Protein AF-G2E0S4-F1 (afdb_monomer)

Solvent-accessible surface area (backbone atoms only — not comparable to full-atom values): 10860 Å² total; per-residue (Å²): 135,89,83,83,87,83,81,81,78,78,79,77,77,54,76,66,62,57,52,53,56,53,51,56,53,25,55,64,47,33,55,63,50,52,52,50,50,51,53,49,52,52,17,60,76,49,75,35,51,50,50,64,78,40,28,42,60,49,24,29,40,40,53,65,38,59,64,25,81,82,48,52,85,49,50,60,56,46,40,57,49,49,52,53,50,51,52,44,39,77,73,31,72,69,53,39,68,66,63,65,69,66,69,51,57,76,66,24,86,48,40,54,68,92,56,35,42,74,32,69,68,39,45,72,76,61,48,88,66,86,70,80,79,52,58,63,44,60,77,67,67,43,85,51,58,36,85,89,73,69,38,58,61,30,69,86,11,58,49,22,25,70,42,67,64,12,38,45,58,80,50,51,69,44,31,62,76,49,66,46,73,51,59,40,56,85,107

Foldseek 3Di:
DDDDDDDPDPPPDDPVVVVVVLVVLLVVLLVVVVVVVVLVVVCVVVLNVSCVVCQLVVCCQQQVGSPSVVCVVLSNVCSVLVNVLVVCCVVPPLSVVLFDDDSRDFFALAADCVFKDFDPVCCVVPNPPPFQDCLQCVVSVNSQDDVVVNGGSRRPGNCCRSGANRRPPHDPSNCVVSVPNTMDGPD

Organism: NCBI:txid765913

Secondary structure (DSSP, 8-state):
--------------HHHHHHHHHHHHHHTHHHHHHHHHHHHHHHHTTTHHHHHTHHHHHHHHHS-S-GGGTHHHHHHHHHHHHHHHHHHHH-HHHHHHS---TTPPP-SS--TTTEEE-HHHHHHH-S-TT---HHHHHTT-TTEETTTTEETTTTSHHHHHSSSSS---SHHHHHHHT-SSEEE--

pLDDT: mean 77.41, std 15.78, range [33.31, 92.75]

Radius of gyration: 20.93 Å; Cα contacts (8 Å, |Δi|>4): 174; chains: 1; bounding box: 45×45×77 Å

Structure (mmCIF, N/CA/C/O backbone):
data_AF-G2E0S4-F1
#
_entry.id   AF-G2E0S4-F1
#
loop_
_atom_site.group_PDB
_atom_site.id
_atom_site.type_symbol
_atom_site.label_atom_id
_atom_site.label_alt_id
_atom_site.label_comp_id
_atom_site.label_asym_id
_atom_site.label_entity_id
_atom_site.label_seq_id
_atom_site.pdbx_PDB_ins_code
_atom_site.Cartn_x
_atom_site.Cartn_y
_atom_site.Cartn_z
_atom_site.occupancy
_atom_site.B_iso_or_equiv
_atom_site.auth_seq_id
_atom_site.auth_comp_id
_atom_site.auth_asym_id
_atom_site.auth_atom_id
_atom_site.pdbx_PDB_model_num
ATOM 1 N N . MET A 1 1 ? 26.868 17.680 58.686 1.00 37.44 1 MET A N 1
ATOM 2 C CA . MET A 1 1 ? 27.456 17.816 57.332 1.00 37.44 1 MET A CA 1
ATOM 3 C C . MET A 1 1 ? 26.389 17.321 56.358 1.00 37.44 1 MET A C 1
ATOM 5 O O . MET A 1 1 ? 26.024 16.166 56.465 1.00 37.44 1 MET A O 1
ATOM 9 N N . SER A 1 2 ? 25.586 18.222 55.775 1.00 35.12 2 SER A N 1
ATOM 10 C CA . SER A 1 2 ? 25.778 18.836 54.437 1.00 35.12 2 SER A CA 1
ATOM 11 C C . SER A 1 2 ? 25.666 17.813 53.293 1.00 35.12 2 SER A C 1
ATOM 13 O O . SER A 1 2 ? 26.354 16.809 53.377 1.00 35.12 2 SER A O 1
ATOM 15 N N . ASN A 1 3 ? 24.973 17.975 52.162 1.00 35.28 3 ASN A N 1
ATOM 16 C CA . ASN A 1 3 ? 23.924 18.842 51.596 1.00 35.28 3 ASN A CA 1
ATOM 17 C C . ASN A 1 3 ? 23.704 18.305 50.142 1.00 35.28 3 ASN A C 1
ATOM 19 O O . ASN A 1 3 ? 24.553 17.556 49.662 1.00 35.28 3 ASN A O 1
ATOM 23 N N . ARG A 1 4 ? 22.681 18.809 49.429 1.00 36.09 4 ARG A N 1
ATOM 24 C CA . ARG A 1 4 ? 22.338 18.684 47.980 1.00 36.09 4 ARG A CA 1
ATOM 25 C C . ARG A 1 4 ? 21.387 17.539 47.613 1.00 36.09 4 ARG A C 1
ATOM 27 O O . ARG A 1 4 ? 21.730 16.375 47.743 1.00 36.09 4 ARG A O 1
ATOM 34 N N . ASN A 1 5 ? 20.119 17.837 47.316 1.00 40.22 5 ASN A N 1
ATOM 35 C CA . ASN A 1 5 ? 19.593 18.469 46.089 1.00 40.22 5 ASN A CA 1
ATO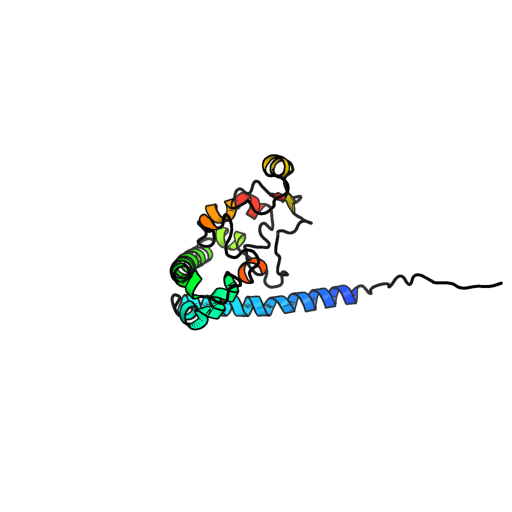M 36 C C . ASN A 1 5 ? 19.937 17.656 44.842 1.00 40.22 5 ASN A C 1
ATOM 38 O O . ASN A 1 5 ? 21.050 17.779 44.354 1.00 40.22 5 ASN A O 1
ATOM 42 N N . ASP A 1 6 ? 18.943 16.962 44.290 1.00 36.31 6 ASP A N 1
ATOM 43 C CA . ASP A 1 6 ? 18.691 17.049 42.856 1.00 36.31 6 ASP A CA 1
AT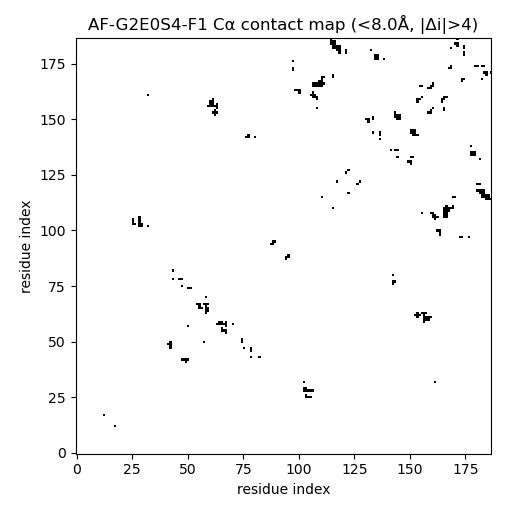OM 44 C C . ASP A 1 6 ? 17.184 17.057 42.598 1.00 36.31 6 ASP A C 1
ATOM 46 O O . ASP A 1 6 ? 16.445 16.088 42.772 1.00 36.31 6 ASP A O 1
ATOM 50 N N . VAL A 1 7 ? 16.747 18.260 42.246 1.00 37.78 7 VAL A N 1
ATOM 51 C CA . VAL A 1 7 ? 15.438 18.601 41.721 1.00 37.78 7 VAL A CA 1
ATOM 52 C C . VAL A 1 7 ? 15.293 17.865 40.395 1.00 37.78 7 VAL A C 1
ATOM 54 O O . VAL A 1 7 ? 15.987 18.171 39.430 1.00 37.78 7 VAL A O 1
ATOM 57 N N . SER A 1 8 ? 14.387 16.892 40.342 1.00 35.53 8 SER A N 1
ATOM 58 C CA . SER A 1 8 ? 13.933 16.325 39.076 1.00 35.53 8 SER A CA 1
ATOM 59 C C . SER A 1 8 ? 13.143 17.403 38.340 1.00 35.53 8 SER A C 1
ATOM 61 O O . SER A 1 8 ? 11.990 17.693 38.658 1.00 35.53 8 SER A O 1
ATOM 63 N N . SER A 1 9 ? 13.809 18.047 37.392 1.00 33.31 9 SER A N 1
ATOM 64 C CA . SER A 1 9 ? 13.256 19.004 36.449 1.00 33.31 9 SER A CA 1
ATOM 65 C C . SER A 1 9 ? 12.181 18.321 35.603 1.00 33.31 9 SER A C 1
ATOM 67 O O . SER A 1 9 ? 12.455 17.632 34.623 1.00 33.31 9 SER A O 1
ATOM 69 N N . PHE A 1 10 ? 10.926 18.527 35.996 1.00 36.94 10 PHE A N 1
ATOM 70 C CA . PHE A 1 10 ? 9.764 18.276 35.158 1.00 36.94 10 PHE A CA 1
ATOM 71 C C . PHE A 1 10 ? 9.830 19.278 33.997 1.00 36.94 10 PHE A C 1
ATOM 73 O O . PHE A 1 10 ? 9.501 20.453 34.152 1.00 36.94 10 PHE A O 1
ATOM 80 N N . SER A 1 11 ? 10.352 18.839 32.850 1.00 37.66 11 SER A N 1
ATOM 81 C CA . SER A 1 11 ? 10.313 19.623 31.618 1.00 37.66 11 SER A CA 1
ATOM 82 C C . SER A 1 11 ? 8.855 19.731 31.178 1.00 37.66 11 SER A C 1
ATOM 84 O O . SER A 1 11 ? 8.269 18.797 30.632 1.00 37.66 11 SER A O 1
ATOM 86 N N . SER A 1 12 ? 8.250 20.876 31.478 1.00 39.16 12 SER A N 1
ATOM 87 C CA . SER A 1 12 ? 6.991 21.333 30.912 1.00 39.16 12 SER A CA 1
ATOM 88 C C . SER A 1 12 ? 7.194 21.592 29.418 1.00 39.16 12 SER A C 1
ATOM 90 O O . SER A 1 12 ? 7.559 22.686 28.993 1.00 39.16 12 SER A O 1
ATOM 92 N N . GLY A 1 13 ? 6.984 20.553 28.607 1.00 40.41 13 GLY A N 1
ATOM 93 C CA . GLY A 1 13 ? 6.875 20.691 27.159 1.00 40.41 13 GLY A CA 1
ATOM 94 C C . GLY A 1 13 ? 5.740 21.658 26.827 1.00 40.41 13 GLY A C 1
ATOM 95 O O . GLY A 1 13 ? 4.581 21.403 27.151 1.00 40.41 13 GLY A O 1
ATOM 96 N N . SER A 1 14 ? 6.088 22.792 26.223 1.00 39.38 14 SER A N 1
ATOM 97 C CA . SER A 1 14 ? 5.132 23.826 25.840 1.00 39.38 14 SER A CA 1
ATOM 98 C C . SER A 1 14 ? 4.180 23.272 24.764 1.00 39.38 14 SER A C 1
ATOM 100 O O . SER A 1 14 ? 4.668 22.671 23.801 1.00 39.38 14 SER A O 1
ATOM 102 N N . PRO A 1 15 ? 2.848 23.452 24.868 1.00 49.50 15 PRO A N 1
ATOM 103 C CA . PRO A 1 15 ? 1.876 22.859 23.940 1.00 49.50 15 PRO A CA 1
ATOM 104 C C . PRO A 1 15 ? 2.110 23.216 22.458 1.00 49.50 15 PRO A C 1
ATOM 106 O O . PRO A 1 15 ? 1.731 22.443 21.581 1.00 49.50 15 PRO A O 1
ATOM 109 N N . GLY A 1 16 ? 2.813 24.319 22.165 1.00 40.19 16 GLY A N 1
ATOM 110 C CA . GLY A 1 16 ? 3.225 24.688 20.803 1.00 40.19 16 GLY A CA 1
ATOM 111 C C . GLY A 1 16 ? 4.272 23.756 20.171 1.00 40.19 16 GLY A C 1
ATOM 112 O O . GLY A 1 16 ? 4.185 23.459 18.984 1.00 40.19 16 GLY A O 1
ATOM 113 N N . GLN A 1 17 ? 5.198 23.191 20.957 1.00 42.03 17 GLN A N 1
ATOM 114 C CA . GLN A 1 17 ? 6.286 22.346 20.435 1.00 42.03 17 GLN A CA 1
ATOM 115 C C . GLN A 1 17 ? 5.842 20.931 20.040 1.00 42.03 17 GLN A C 1
ATOM 117 O O . GLN A 1 17 ? 6.534 20.257 19.276 1.00 42.03 17 GLN A O 1
ATOM 122 N N . LEU A 1 18 ? 4.716 20.451 20.575 1.00 49.53 18 LEU A N 1
ATOM 123 C CA . LEU A 1 18 ? 4.104 19.191 20.148 1.00 49.53 18 LEU A CA 1
ATOM 124 C C . LEU A 1 18 ? 3.363 19.367 18.819 1.00 49.53 18 LEU A C 1
ATOM 126 O O . LEU A 1 18 ? 3.457 18.489 17.966 1.00 49.53 18 LEU A O 1
ATOM 130 N N . SER A 1 19 ? 2.690 20.505 18.619 1.00 53.66 19 SER A N 1
ATOM 131 C CA . SER A 1 19 ? 1.984 20.801 17.369 1.00 53.66 19 SER A CA 1
ATOM 132 C C . SER A 1 19 ? 2.957 20.932 16.197 1.00 53.66 19 SER A C 1
ATOM 134 O O . SER A 1 19 ? 2.806 20.223 15.207 1.00 53.66 19 SER A O 1
ATOM 136 N N . GLU A 1 20 ? 4.016 21.736 16.342 1.00 50.75 20 GLU A N 1
ATOM 137 C CA . GLU A 1 20 ? 5.006 21.946 15.272 1.00 50.75 20 GLU A CA 1
ATOM 138 C C . GLU A 1 20 ? 5.743 20.651 14.902 1.00 50.75 20 GLU A C 1
ATOM 140 O O . GLU A 1 20 ? 5.907 20.337 13.726 1.00 50.75 20 GLU A O 1
ATOM 145 N N . ARG A 1 21 ? 6.103 19.822 15.891 1.00 53.88 21 ARG A N 1
ATOM 146 C CA . ARG A 1 21 ? 6.812 18.554 15.650 1.00 53.88 21 ARG A CA 1
ATOM 147 C C . ARG A 1 21 ? 5.920 17.489 14.998 1.00 53.88 21 ARG A C 1
ATOM 149 O O . ARG A 1 21 ? 6.409 16.668 14.221 1.00 53.88 21 ARG A O 1
ATOM 156 N N . HIS A 1 22 ? 4.619 17.487 15.295 1.00 54.94 22 HIS A N 1
ATOM 157 C CA . HIS A 1 22 ? 3.646 16.631 14.609 1.00 54.94 22 HIS A CA 1
ATOM 158 C C . HIS A 1 22 ? 3.371 17.101 13.173 1.00 54.94 22 HIS A C 1
ATOM 160 O O . HIS A 1 22 ? 3.177 16.264 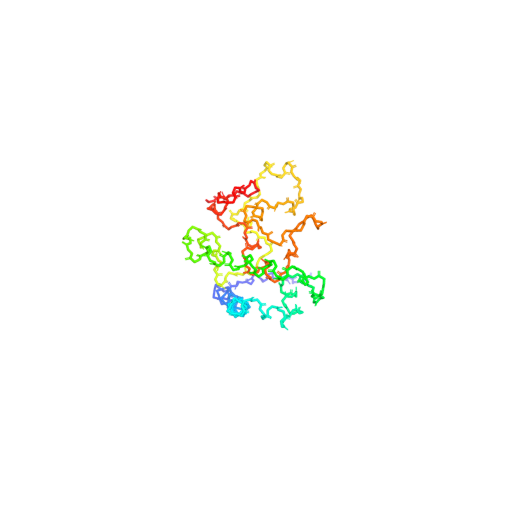12.288 1.00 54.94 22 HIS A O 1
ATOM 166 N N . GLU A 1 23 ? 3.376 18.410 12.931 1.00 55.41 23 GLU A N 1
ATOM 167 C CA . GLU A 1 23 ? 3.120 19.013 11.621 1.00 55.41 23 GLU A CA 1
ATOM 168 C C . GLU A 1 23 ? 4.317 18.843 10.670 1.00 55.41 23 GLU A C 1
ATOM 170 O O . GLU A 1 23 ? 4.157 18.360 9.548 1.00 55.41 23 GLU A O 1
ATOM 175 N N . GLU A 1 24 ? 5.535 19.090 11.156 1.00 56.75 24 GLU A N 1
ATOM 176 C CA . GLU A 1 24 ? 6.784 18.893 10.410 1.00 56.75 24 GLU A CA 1
ATOM 177 C C . GLU A 1 24 ? 7.018 17.405 10.077 1.00 56.75 24 GLU A C 1
ATOM 179 O O . GLU A 1 24 ? 7.369 17.043 8.949 1.00 56.75 24 GLU A O 1
ATOM 184 N N . SER A 1 25 ? 6.699 16.508 11.020 1.00 61.62 25 SER A N 1
ATOM 185 C CA . SER A 1 25 ? 6.696 15.057 10.792 1.00 61.62 25 SER A CA 1
ATOM 186 C C . SER A 1 25 ? 5.646 14.637 9.751 1.00 61.62 25 SER A C 1
ATOM 188 O O . SER A 1 25 ? 5.936 13.831 8.865 1.00 61.62 25 SER A O 1
ATOM 190 N N . SER A 1 26 ? 4.454 15.245 9.768 1.00 65.56 26 SER A N 1
ATOM 191 C CA . SER A 1 26 ? 3.381 14.946 8.807 1.00 65.56 26 SER A CA 1
ATOM 192 C C . SER A 1 26 ? 3.742 15.331 7.367 1.00 65.56 26 SER A C 1
ATOM 194 O O . SER A 1 26 ? 3.431 14.582 6.438 1.00 65.56 26 SER A O 1
ATOM 196 N N . ILE A 1 27 ? 4.444 16.453 7.166 1.00 76.12 27 ILE A N 1
ATOM 197 C CA . ILE A 1 27 ? 4.900 16.901 5.838 1.00 76.12 27 ILE A CA 1
ATOM 198 C C . ILE A 1 27 ? 6.000 15.979 5.290 1.00 76.12 27 ILE A C 1
ATOM 200 O O . ILE A 1 27 ? 6.018 15.682 4.094 1.00 76.12 27 ILE A O 1
ATOM 204 N N . SER A 1 28 ? 6.872 15.446 6.152 1.00 81.00 28 SER A N 1
ATOM 205 C CA . SER A 1 28 ? 7.959 14.550 5.727 1.00 81.00 28 SER A CA 1
ATOM 206 C C . SER A 1 28 ? 7.458 13.285 5.005 1.00 81.00 28 SER A C 1
ATOM 208 O O . SER A 1 28 ? 8.108 12.781 4.089 1.00 81.00 28 SER A O 1
ATOM 210 N N . HIS A 1 29 ? 6.264 12.798 5.358 1.00 83.38 29 HIS A N 1
ATOM 211 C CA . HIS A 1 29 ? 5.656 11.598 4.773 1.00 83.38 29 HIS A CA 1
ATOM 212 C C . HIS A 1 29 ? 4.893 11.859 3.469 1.00 83.38 29 HIS A C 1
ATOM 214 O O . HIS A 1 29 ? 4.537 10.910 2.762 1.00 83.38 29 HIS A O 1
ATOM 220 N N . LEU A 1 30 ? 4.662 13.129 3.129 1.00 86.44 30 LEU A N 1
ATOM 221 C CA . LEU A 1 30 ? 3.969 13.529 1.911 1.00 86.44 30 LEU A CA 1
ATOM 222 C C . LEU A 1 30 ? 4.831 13.272 0.670 1.00 86.44 30 LEU A C 1
ATOM 224 O O . LEU A 1 30 ? 4.351 12.690 -0.303 1.00 86.44 30 LEU A O 1
ATOM 228 N N . PHE A 1 31 ? 6.110 13.659 0.710 1.00 87.94 31 PHE A N 1
ATOM 229 C CA . PHE A 1 31 ? 7.009 13.540 -0.443 1.00 87.94 31 PHE A CA 1
ATOM 230 C C . PHE A 1 31 ? 7.185 12.097 -0.932 1.00 87.94 31 PHE A C 1
ATOM 232 O O . PHE A 1 31 ? 7.027 11.870 -2.134 1.00 87.94 31 PHE A O 1
ATOM 239 N N . PRO A 1 32 ? 7.427 11.095 -0.061 1.00 89.06 32 PRO A N 1
ATOM 240 C CA . PRO A 1 32 ? 7.537 9.713 -0.513 1.00 89.06 32 PRO A CA 1
ATOM 241 C C . PRO A 1 32 ? 6.240 9.191 -1.145 1.00 89.06 32 PRO A C 1
ATOM 243 O O . PRO A 1 32 ? 6.291 8.456 -2.132 1.00 89.06 32 PRO A O 1
ATOM 246 N N . ARG A 1 33 ? 5.068 9.601 -0.634 1.00 89.12 33 ARG A N 1
ATOM 247 C CA . ARG A 1 33 ? 3.773 9.238 -1.231 1.00 89.12 33 ARG A CA 1
ATOM 248 C C . ARG A 1 33 ? 3.559 9.881 -2.591 1.00 89.12 33 ARG A C 1
ATOM 250 O O . ARG A 1 33 ? 3.167 9.182 -3.520 1.00 89.12 33 ARG A O 1
ATOM 257 N N . LEU A 1 34 ? 3.823 11.182 -2.718 1.00 89.38 34 LEU A N 1
ATOM 258 C CA . LEU A 1 34 ? 3.709 11.900 -3.988 1.00 89.38 34 LEU A CA 1
ATOM 259 C C . LEU A 1 34 ? 4.658 11.325 -5.038 1.00 89.38 34 LEU A C 1
ATOM 261 O O . LEU A 1 34 ? 4.244 11.099 -6.175 1.00 89.38 34 LEU A O 1
ATOM 265 N N . GLY A 1 35 ? 5.901 11.032 -4.649 1.00 91.38 35 GLY A N 1
ATOM 266 C CA . GLY A 1 35 ? 6.884 10.399 -5.520 1.00 91.38 35 GLY A CA 1
ATOM 267 C C . GLY A 1 35 ? 6.404 9.037 -6.012 1.00 91.38 35 GLY A C 1
ATOM 268 O O . GLY A 1 35 ? 6.359 8.798 -7.217 1.00 91.38 35 GLY A O 1
ATOM 269 N N . PHE A 1 36 ? 5.956 8.173 -5.097 1.00 90.94 36 PHE A N 1
ATOM 270 C CA . PHE A 1 36 ? 5.430 6.858 -5.458 1.00 90.94 36 PHE A CA 1
ATOM 271 C C . PHE A 1 36 ? 4.183 6.944 -6.342 1.00 90.94 36 PHE A C 1
ATOM 273 O O . PHE A 1 36 ? 4.096 6.225 -7.331 1.00 90.94 36 PHE A O 1
ATOM 280 N N . ILE A 1 37 ? 3.224 7.818 -6.025 1.00 89.44 37 ILE A N 1
ATOM 281 C CA . ILE A 1 37 ? 1.994 7.961 -6.814 1.00 89.44 37 ILE A CA 1
ATOM 282 C C . ILE A 1 37 ? 2.301 8.513 -8.205 1.00 89.44 37 ILE A C 1
ATOM 284 O O . ILE A 1 37 ? 1.744 8.021 -9.182 1.00 89.44 37 ILE A O 1
ATOM 288 N N . SER A 1 38 ? 3.234 9.457 -8.324 1.00 91.31 38 SER A N 1
ATOM 289 C CA . SER A 1 38 ? 3.691 9.956 -9.626 1.00 91.31 38 SER A CA 1
ATOM 290 C C . SER A 1 38 ? 4.329 8.837 -10.453 1.00 91.31 38 SER A C 1
ATOM 292 O O . SER A 1 38 ? 3.949 8.630 -11.603 1.00 91.31 38 SER A O 1
ATOM 294 N N . LEU A 1 39 ? 5.232 8.053 -9.849 1.00 91.75 39 LEU A N 1
ATOM 295 C CA . LEU A 1 39 ? 5.815 6.852 -10.464 1.00 91.75 39 LEU A CA 1
ATOM 296 C C . LEU A 1 39 ? 4.739 5.847 -10.888 1.00 91.75 39 LEU A C 1
ATOM 298 O O . LEU A 1 39 ? 4.804 5.304 -11.986 1.00 91.75 39 LEU A O 1
ATOM 302 N N . TYR A 1 40 ? 3.746 5.608 -10.035 1.00 90.50 40 TYR A N 1
ATOM 303 C CA . TYR A 1 40 ? 2.657 4.679 -10.298 1.00 90.50 40 TYR A CA 1
ATOM 304 C C . TYR A 1 40 ? 1.782 5.139 -11.468 1.00 90.50 40 TYR A C 1
ATOM 306 O O . TYR A 1 40 ? 1.509 4.349 -12.369 1.00 90.50 40 TYR A O 1
ATOM 314 N N . VAL A 1 41 ? 1.401 6.418 -11.508 1.00 91.00 41 VAL A N 1
ATOM 315 C CA . VAL A 1 41 ? 0.628 7.003 -12.614 1.00 91.00 41 VAL A CA 1
ATOM 316 C C . VAL A 1 41 ? 1.415 6.924 -13.921 1.00 91.00 41 VAL A C 1
ATOM 318 O O . VAL A 1 41 ? 0.876 6.465 -14.924 1.00 91.00 41 VAL A O 1
ATOM 321 N N . LEU A 1 42 ? 2.703 7.282 -13.919 1.00 92.75 42 LEU A N 1
ATOM 322 C CA . LEU A 1 42 ? 3.561 7.135 -15.099 1.00 92.75 42 LEU A CA 1
ATOM 323 C C . LEU A 1 42 ? 3.691 5.666 -15.530 1.00 92.75 42 LEU A C 1
ATOM 325 O O . LEU A 1 42 ? 3.672 5.360 -16.723 1.00 92.75 42 LEU A O 1
ATOM 329 N N . ASN A 1 43 ? 3.772 4.737 -14.577 1.00 91.12 43 ASN A N 1
ATOM 330 C CA . ASN A 1 43 ? 3.792 3.309 -14.871 1.00 91.12 43 ASN A CA 1
ATOM 331 C C . ASN A 1 43 ? 2.480 2.838 -15.515 1.00 91.12 43 ASN A C 1
ATOM 333 O O . ASN A 1 43 ? 2.519 2.071 -16.470 1.00 91.12 43 ASN A O 1
ATOM 337 N N . LEU A 1 44 ? 1.324 3.329 -15.059 1.00 89.38 44 LEU A N 1
ATOM 338 C CA . LEU A 1 44 ? 0.034 3.039 -15.693 1.00 89.38 44 LEU A CA 1
ATOM 339 C C . LEU A 1 44 ? -0.045 3.611 -17.116 1.00 89.38 44 LEU A C 1
ATOM 341 O O . LEU A 1 44 ? -0.455 2.897 -18.029 1.00 89.38 44 LEU A O 1
ATOM 345 N N . LEU A 1 45 ? 0.391 4.860 -17.320 1.00 91.44 45 LEU A N 1
ATOM 346 C CA . LEU A 1 45 ? 0.398 5.521 -18.634 1.00 91.44 45 LEU A CA 1
ATOM 347 C C . LEU A 1 45 ? 1.313 4.817 -19.645 1.00 91.44 45 LEU A C 1
ATOM 349 O O . LEU A 1 45 ? 1.020 4.789 -20.835 1.00 91.44 45 LEU A O 1
ATOM 353 N N . THR A 1 46 ? 2.404 4.221 -19.168 1.00 92.19 46 THR A N 1
ATOM 354 C CA . THR A 1 46 ? 3.358 3.454 -19.986 1.00 92.19 46 THR A CA 1
ATOM 355 C C . THR A 1 46 ? 3.027 1.961 -20.062 1.00 92.19 46 THR A C 1
ATOM 357 O O . THR A 1 46 ? 3.843 1.163 -20.520 1.00 92.19 46 THR A O 1
ATOM 360 N N . LEU A 1 47 ? 1.842 1.566 -19.593 1.00 88.75 47 LEU A N 1
ATOM 361 C CA . LEU A 1 47 ? 1.374 0.183 -19.541 1.00 88.75 47 LEU A CA 1
ATOM 362 C C . 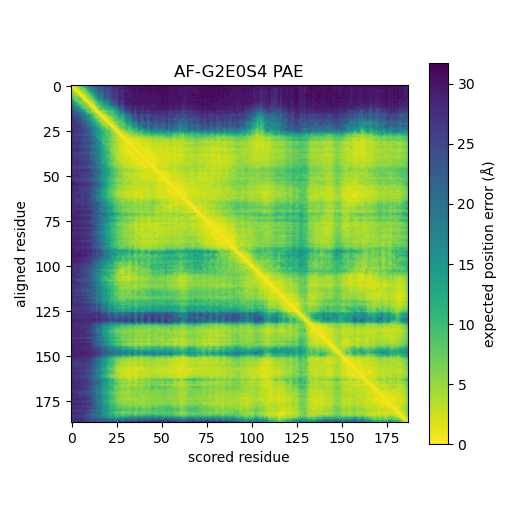LEU A 1 47 ? 2.334 -0.797 -18.838 1.00 88.75 47 LEU A C 1
ATOM 364 O O . LEU A 1 47 ? 2.444 -1.964 -19.209 1.00 88.75 47 LEU A O 1
ATOM 368 N N . GLY A 1 48 ? 3.036 -0.326 -17.810 1.00 88.06 48 GLY A N 1
ATOM 369 C CA . GLY A 1 48 ? 3.997 -1.107 -17.036 1.00 88.06 48 GLY A CA 1
ATOM 370 C C . GLY A 1 48 ? 5.441 -1.005 -17.509 1.00 88.06 48 GLY A C 1
ATOM 371 O O . GLY A 1 48 ? 6.323 -1.473 -16.792 1.00 88.06 48 GLY A O 1
ATOM 372 N N . LEU A 1 49 ? 5.723 -0.394 -18.665 1.00 89.62 49 LEU A N 1
ATOM 373 C CA . LEU A 1 49 ? 7.086 -0.316 -19.208 1.00 89.62 49 LEU A CA 1
ATOM 374 C C . LEU A 1 49 ? 8.059 0.358 -18.231 1.00 89.62 49 LEU A C 1
ATOM 376 O O . LEU A 1 49 ? 9.199 -0.087 -18.084 1.00 89.62 49 LEU A O 1
ATOM 380 N N . LEU A 1 50 ? 7.603 1.388 -17.513 1.00 91.00 50 LEU A N 1
ATOM 381 C CA . LEU A 1 50 ? 8.435 2.097 -16.544 1.00 91.00 50 LEU A CA 1
ATOM 382 C C . LEU A 1 50 ? 8.933 1.185 -15.411 1.00 91.00 50 LEU A C 1
ATOM 384 O O . LEU A 1 50 ? 10.087 1.305 -15.006 1.00 91.00 50 LEU A O 1
ATOM 388 N N . SER A 1 51 ? 8.112 0.245 -14.936 1.00 87.25 51 SER A N 1
ATOM 389 C CA . SER A 1 51 ? 8.516 -0.719 -13.904 1.00 87.25 51 SER A CA 1
ATOM 390 C C . SER A 1 51 ? 9.641 -1.650 -14.361 1.00 87.25 51 SER A C 1
ATOM 392 O O . SER A 1 51 ? 10.450 -2.070 -13.540 1.00 87.25 51 SER A O 1
ATOM 394 N N . TYR A 1 52 ? 9.746 -1.929 -15.664 1.00 88.62 52 TYR A N 1
ATOM 395 C CA . TYR A 1 52 ? 10.858 -2.695 -16.231 1.00 88.62 52 TYR A CA 1
ATOM 396 C C . TYR A 1 52 ? 12.119 -1.842 -16.394 1.00 88.62 52 TYR A C 1
ATOM 398 O O . TYR A 1 52 ? 13.214 -2.314 -16.098 1.00 88.62 52 TYR A O 1
ATOM 406 N N . LEU A 1 53 ? 11.977 -0.580 -16.811 1.00 90.81 53 LEU A N 1
ATOM 407 C CA . LEU A 1 53 ? 13.105 0.354 -16.922 1.00 90.81 53 LEU A CA 1
ATOM 408 C C . LEU A 1 53 ? 13.732 0.656 -15.556 1.00 90.81 53 LEU A C 1
ATOM 410 O O . LEU A 1 53 ? 14.950 0.724 -15.425 1.00 90.81 53 LEU A O 1
ATOM 414 N N . LEU A 1 54 ? 12.896 0.795 -14.528 1.00 91.69 54 LEU A N 1
ATOM 415 C CA . LEU A 1 54 ? 13.308 1.052 -13.151 1.00 91.69 54 LEU A CA 1
ATOM 416 C C . LEU A 1 54 ? 13.310 -0.224 -12.302 1.00 91.69 54 LEU A C 1
ATOM 418 O O . LEU A 1 54 ? 13.131 -0.150 -11.088 1.00 91.69 54 LEU A O 1
ATOM 422 N N . ALA A 1 55 ? 13.529 -1.396 -12.905 1.00 89.50 55 ALA A N 1
ATOM 423 C CA . ALA A 1 55 ? 13.301 -2.670 -12.229 1.00 89.50 55 ALA A CA 1
ATOM 424 C C . ALA A 1 55 ? 14.026 -2.858 -10.883 1.00 89.50 55 ALA A C 1
ATOM 426 O O . ALA A 1 55 ? 13.362 -3.281 -9.932 1.00 89.50 55 ALA A O 1
ATOM 427 N N . PRO A 1 56 ? 15.322 -2.510 -10.725 1.00 90.44 56 PRO A N 1
ATOM 428 C CA . PRO A 1 56 ? 15.990 -2.580 -9.421 1.00 90.44 56 PRO A CA 1
ATOM 429 C C . PRO A 1 56 ? 15.304 -1.709 -8.362 1.00 90.44 56 PRO A C 1
ATOM 431 O O . PRO A 1 56 ? 15.132 -2.123 -7.218 1.00 90.44 56 PRO A O 1
ATOM 434 N N . PHE A 1 57 ? 14.860 -0.516 -8.761 1.00 91.50 57 PHE A N 1
ATOM 435 C CA . PHE A 1 57 ? 14.201 0.440 -7.881 1.00 91.50 57 PHE A CA 1
ATOM 436 C C . PHE A 1 57 ? 12.771 0.007 -7.531 1.00 91.50 57 PHE A C 1
ATOM 438 O O . PHE A 1 57 ? 12.389 0.022 -6.364 1.00 91.50 57 PHE A O 1
ATOM 445 N N . THR A 1 58 ? 11.988 -0.454 -8.509 1.00 89.06 58 THR A N 1
ATOM 446 C CA . THR A 1 58 ? 10.652 -1.018 -8.264 1.00 89.06 58 THR A CA 1
ATOM 447 C C . THR A 1 58 ? 10.726 -2.243 -7.355 1.00 89.06 58 THR A C 1
ATOM 449 O O . THR A 1 58 ? 9.910 -2.377 -6.443 1.00 89.06 58 THR A O 1
ATOM 452 N N . SER A 1 59 ? 11.727 -3.104 -7.554 1.00 91.75 59 SER A N 1
ATOM 453 C CA . SER A 1 59 ? 11.956 -4.267 -6.697 1.00 91.75 59 SER A CA 1
ATOM 454 C C . SER A 1 59 ? 12.250 -3.855 -5.253 1.00 91.75 59 SER A C 1
ATOM 456 O O . SER A 1 59 ? 11.654 -4.408 -4.332 1.00 91.75 59 SER A O 1
ATOM 458 N N . LEU A 1 60 ? 13.070 -2.821 -5.048 1.00 92.00 60 LEU A N 1
ATOM 459 C CA . LEU A 1 60 ? 13.348 -2.273 -3.720 1.00 92.00 60 LEU A CA 1
ATOM 460 C C . LEU A 1 60 ? 12.084 -1.704 -3.050 1.00 92.00 60 LEU A C 1
ATOM 462 O O . LEU A 1 60 ? 11.826 -1.977 -1.882 1.00 92.00 60 LEU A O 1
ATOM 466 N N . LEU A 1 61 ? 11.252 -0.958 -3.784 1.00 90.62 61 LEU A N 1
ATOM 467 C CA . LEU A 1 61 ? 10.034 -0.354 -3.228 1.00 90.62 61 LEU A CA 1
ATOM 468 C C . LEU A 1 61 ? 9.001 -1.386 -2.754 1.00 90.62 61 LEU A C 1
ATOM 470 O O . LEU A 1 61 ? 8.332 -1.171 -1.739 1.00 90.62 61 LEU A O 1
ATOM 474 N N . PHE A 1 62 ? 8.840 -2.479 -3.501 1.00 89.31 62 PHE A N 1
ATOM 475 C CA . PHE A 1 62 ? 7.831 -3.494 -3.203 1.00 89.31 62 PHE A CA 1
ATOM 476 C C . PHE A 1 62 ? 8.360 -4.612 -2.310 1.00 89.31 62 PHE A C 1
ATOM 478 O O . PHE A 1 62 ? 7.659 -4.996 -1.380 1.00 89.31 62 PHE A O 1
ATOM 485 N N . PHE A 1 63 ? 9.567 -5.114 -2.561 1.00 89.88 63 PHE A N 1
ATOM 486 C CA . PHE A 1 63 ? 10.091 -6.335 -1.940 1.00 89.88 63 PHE A CA 1
ATOM 487 C C . PHE A 1 63 ? 11.272 -6.094 -0.996 1.00 89.88 63 PHE A C 1
ATOM 489 O O . PHE A 1 63 ? 11.756 -7.052 -0.406 1.00 89.88 63 PHE A O 1
ATOM 496 N N . ASP A 1 64 ? 11.754 -4.850 -0.868 1.00 89.06 64 ASP A N 1
ATOM 497 C CA . ASP A 1 64 ? 12.969 -4.518 -0.103 1.00 89.06 64 ASP A CA 1
ATOM 498 C C . ASP A 1 64 ? 14.216 -5.304 -0.579 1.00 89.06 64 ASP A C 1
ATOM 500 O O . ASP A 1 64 ? 15.200 -5.460 0.140 1.00 89.06 64 ASP A O 1
ATOM 504 N N . ASP A 1 65 ? 14.187 -5.802 -1.824 1.00 88.56 65 ASP A N 1
ATOM 505 C CA . ASP A 1 65 ? 15.281 -6.535 -2.467 1.00 88.56 65 ASP A CA 1
ATOM 506 C C . ASP A 1 65 ? 15.644 -5.845 -3.794 1.00 88.56 65 ASP A C 1
ATOM 508 O O . ASP A 1 65 ? 14.809 -5.797 -4.703 1.00 88.56 65 ASP A O 1
ATOM 512 N N . PRO A 1 66 ? 16.876 -5.328 -3.968 1.00 87.06 66 PRO A N 1
ATOM 513 C CA . PRO A 1 66 ? 17.305 -4.719 -5.229 1.00 87.06 66 PRO A CA 1
ATOM 514 C C . PRO A 1 66 ? 17.486 -5.740 -6.368 1.00 87.06 66 PRO A C 1
ATOM 516 O O . PRO A 1 66 ? 17.604 -5.357 -7.535 1.00 87.06 66 PRO A O 1
ATOM 519 N N . ARG A 1 67 ? 17.511 -7.046 -6.069 1.00 90.62 67 ARG A N 1
ATOM 520 C CA . ARG A 1 67 ? 17.725 -8.134 -7.039 1.00 90.62 67 ARG A CA 1
ATOM 521 C C . ARG A 1 67 ? 16.453 -8.436 -7.834 1.00 90.62 67 ARG A C 1
ATOM 523 O O . ARG A 1 67 ? 15.861 -9.511 -7.718 1.00 90.62 67 ARG A O 1
ATOM 530 N N . PHE A 1 68 ? 16.061 -7.497 -8.692 1.00 88.88 68 PHE A N 1
ATOM 531 C CA . PHE A 1 68 ? 14.813 -7.545 -9.465 1.00 88.88 68 PHE A CA 1
ATOM 532 C C . PHE A 1 68 ? 14.626 -8.824 -10.294 1.00 88.88 68 PHE A C 1
ATOM 534 O O . PHE A 1 68 ? 13.495 -9.256 -10.504 1.00 88.88 68 PHE A O 1
ATOM 541 N N . TRP A 1 69 ? 15.710 -9.472 -10.735 1.00 88.38 69 TRP A N 1
ATOM 542 C CA . TRP A 1 69 ? 15.647 -10.716 -11.510 1.00 88.38 69 TRP A CA 1
ATOM 543 C C . TRP A 1 69 ? 14.917 -11.849 -10.774 1.00 88.38 69 TRP A C 1
ATOM 545 O O . TRP A 1 69 ? 14.302 -12.695 -11.419 1.00 88.38 69 TRP A O 1
ATOM 555 N N . ARG A 1 70 ? 14.906 -11.847 -9.432 1.00 86.62 70 ARG A N 1
ATOM 556 C CA . ARG A 1 70 ? 14.133 -12.804 -8.618 1.00 86.62 70 ARG A CA 1
ATOM 557 C C . ARG A 1 70 ? 12.621 -12.588 -8.729 1.00 86.62 70 ARG A C 1
ATOM 559 O O . ARG A 1 70 ? 11.845 -13.533 -8.602 1.00 86.62 70 ARG A O 1
ATOM 566 N N . HIS A 1 71 ? 12.206 -11.354 -9.005 1.00 84.88 71 HIS A N 1
ATOM 567 C CA . HIS A 1 71 ? 10.810 -10.917 -9.020 1.00 84.88 71 HIS A CA 1
ATOM 568 C C . HIS A 1 71 ? 10.302 -10.548 -10.423 1.00 84.88 71 HIS A C 1
ATOM 570 O O . HIS A 1 71 ? 9.131 -10.211 -10.568 1.00 84.88 71 HIS A O 1
ATOM 576 N N . TRP A 1 72 ? 11.134 -10.662 -11.466 1.00 84.00 72 TRP A N 1
ATOM 577 C CA . TRP A 1 72 ? 10.816 -10.294 -12.856 1.00 84.00 72 TRP A CA 1
ATOM 578 C C . TRP A 1 72 ? 9.454 -10.834 -13.332 1.00 84.00 72 TRP A C 1
ATOM 580 O O . TRP A 1 72 ? 8.624 -10.089 -13.851 1.00 84.00 72 TRP A O 1
ATOM 590 N N . HIS A 1 73 ? 9.177 -12.117 -13.087 1.00 82.38 73 HIS A N 1
ATOM 591 C CA . HIS A 1 73 ? 7.934 -12.767 -13.517 1.00 82.38 73 HIS A CA 1
ATOM 592 C C . HIS A 1 73 ? 6.685 -12.221 -12.796 1.00 82.38 73 HIS A C 1
ATOM 594 O O . HIS A 1 73 ? 5.561 -12.386 -13.273 1.00 82.38 73 HIS A O 1
ATOM 600 N N . LYS A 1 74 ? 6.871 -11.553 -11.651 1.00 82.81 74 LYS A N 1
ATOM 601 C CA . LYS A 1 74 ? 5.805 -10.945 -10.845 1.00 82.81 74 LYS A CA 1
ATOM 602 C C . LYS A 1 74 ? 5.440 -9.549 -11.356 1.00 82.81 74 LYS A C 1
ATOM 604 O O . LYS A 1 74 ? 4.305 -9.131 -11.159 1.00 82.81 74 LYS A O 1
ATOM 609 N N . PHE A 1 75 ? 6.335 -8.856 -12.067 1.00 84.06 75 PHE A N 1
ATOM 610 C CA . PHE A 1 75 ? 6.105 -7.478 -12.527 1.00 84.06 75 PHE A CA 1
ATOM 611 C C . PHE A 1 75 ? 4.937 -7.379 -13.507 1.00 84.06 75 PHE A C 1
ATOM 613 O O . PHE A 1 75 ? 4.101 -6.483 -13.388 1.00 84.06 75 PHE A O 1
ATOM 620 N N . HIS A 1 76 ? 4.827 -8.341 -14.427 1.00 84.62 76 HIS A N 1
ATOM 621 C CA . HIS A 1 76 ? 3.719 -8.379 -15.377 1.00 84.62 76 HIS A CA 1
ATOM 622 C C . HIS A 1 76 ? 2.376 -8.597 -14.665 1.00 84.62 76 HIS A C 1
ATOM 624 O O . HIS A 1 76 ? 1.433 -7.830 -14.861 1.00 84.62 76 HIS A O 1
ATOM 630 N N . LYS A 1 77 ? 2.309 -9.600 -13.775 1.00 86.81 77 LYS A N 1
ATOM 631 C CA . LYS A 1 77 ? 1.105 -9.902 -12.982 1.00 86.81 77 LYS A CA 1
ATOM 632 C C . LYS A 1 77 ? 0.694 -8.711 -12.116 1.00 86.81 77 LYS A C 1
ATOM 634 O O . LYS A 1 77 ? -0.478 -8.341 -12.101 1.00 86.81 77 LYS A O 1
ATOM 639 N N . LEU A 1 78 ? 1.665 -8.088 -11.447 1.00 84.69 78 LEU A N 1
ATOM 640 C CA . LEU A 1 78 ? 1.451 -6.907 -10.617 1.00 84.69 78 LEU A CA 1
ATOM 641 C C . LEU A 1 78 ? 0.921 -5.736 -11.447 1.00 84.69 78 LEU A C 1
ATOM 643 O O . LEU A 1 78 ? -0.032 -5.088 -11.033 1.00 84.69 78 LEU A O 1
ATOM 647 N N . THR A 1 79 ? 1.482 -5.499 -12.635 1.00 86.19 79 THR A N 1
ATOM 648 C CA . THR A 1 79 ? 1.032 -4.431 -13.537 1.00 86.19 79 THR A CA 1
ATOM 649 C C . THR A 1 79 ? -0.420 -4.642 -13.956 1.00 86.19 79 THR A C 1
ATOM 651 O O . THR A 1 79 ? -1.249 -3.768 -13.704 1.00 86.19 79 THR A O 1
ATOM 654 N N . LEU A 1 80 ? -0.757 -5.807 -14.518 1.00 87.19 80 LEU A N 1
ATOM 655 C CA . LEU A 1 80 ? -2.121 -6.102 -14.972 1.00 87.19 80 LEU A CA 1
ATOM 656 C C . LEU A 1 80 ? -3.138 -5.993 -13.833 1.00 87.19 80 LEU A C 1
ATOM 658 O O . LEU A 1 80 ? -4.193 -5.372 -13.982 1.00 87.19 80 LEU A O 1
ATOM 662 N N . ARG A 1 81 ? -2.806 -6.554 -12.666 1.00 85.88 81 ARG A N 1
ATOM 663 C CA . ARG A 1 81 ? -3.688 -6.489 -11.503 1.00 85.88 81 ARG A CA 1
ATOM 664 C C . ARG A 1 81 ? -3.818 -5.071 -10.964 1.00 85.88 81 ARG A C 1
ATOM 666 O O . ARG A 1 81 ? -4.916 -4.660 -10.595 1.00 85.88 81 ARG A O 1
ATOM 673 N N . SER A 1 82 ? -2.728 -4.308 -10.952 1.00 84.25 82 SER A N 1
ATOM 674 C CA . SER A 1 82 ? -2.753 -2.914 -10.520 1.00 84.25 82 SER A CA 1
ATOM 675 C C . SER A 1 82 ? -3.675 -2.078 -11.403 1.00 84.25 82 SER A C 1
ATOM 677 O O . SER A 1 82 ? -4.477 -1.333 -10.857 1.00 84.25 82 SER A O 1
ATOM 679 N N . MET A 1 83 ? -3.659 -2.280 -12.725 1.00 86.19 83 MET A N 1
ATOM 680 C CA . MET A 1 83 ? -4.577 -1.616 -13.654 1.00 86.19 83 MET A CA 1
ATOM 681 C C . MET A 1 83 ? -6.032 -1.985 -13.385 1.00 86.19 83 MET A C 1
ATOM 683 O O . MET A 1 83 ? -6.889 -1.105 -13.332 1.00 86.19 83 MET A O 1
ATOM 687 N N . HIS A 1 84 ? -6.314 -3.275 -13.181 1.00 85.88 84 HIS A N 1
ATOM 688 C CA . HIS A 1 84 ? -7.653 -3.737 -12.823 1.00 85.88 84 HIS A CA 1
ATOM 689 C C . HIS A 1 84 ? -8.144 -3.072 -11.527 1.00 85.88 84 HIS A C 1
ATOM 691 O O . HIS A 1 84 ? -9.265 -2.567 -11.476 1.00 85.88 84 HIS A O 1
ATOM 697 N N . HIS A 1 85 ? -7.294 -3.000 -10.497 1.00 81.62 85 HIS A N 1
ATOM 698 C CA . HIS A 1 85 ? -7.635 -2.320 -9.249 1.00 81.62 85 HIS A CA 1
ATOM 699 C C . HIS A 1 85 ? -7.793 -0.806 -9.411 1.00 81.62 85 HIS A C 1
ATOM 701 O O . HIS A 1 85 ? -8.734 -0.259 -8.844 1.00 81.62 85 HIS A O 1
ATOM 707 N N . THR A 1 86 ? -6.955 -0.120 -10.198 1.00 84.19 86 THR A N 1
ATOM 708 C CA . THR A 1 86 ? -7.163 1.307 -10.504 1.00 84.19 86 THR A CA 1
ATOM 709 C C . THR A 1 86 ? -8.512 1.517 -11.171 1.00 84.19 86 THR A C 1
ATOM 711 O O . THR A 1 86 ? -9.263 2.412 -10.798 1.00 84.19 86 THR A O 1
ATOM 714 N N . LEU A 1 87 ? -8.849 0.668 -12.140 1.00 85.44 87 LEU A N 1
ATOM 715 C CA . LEU A 1 87 ? -10.105 0.763 -12.864 1.00 85.44 87 LEU A CA 1
ATOM 716 C C . LEU A 1 87 ? -11.307 0.520 -11.944 1.00 85.44 87 LEU A C 1
ATOM 718 O O . LEU A 1 87 ? -12.306 1.228 -12.051 1.00 85.44 87 LEU A O 1
ATOM 722 N N . ALA A 1 88 ? -11.199 -0.433 -11.014 1.00 82.12 88 ALA A N 1
ATOM 723 C CA . ALA A 1 88 ? -12.202 -0.662 -9.980 1.00 82.12 88 ALA A CA 1
ATOM 724 C C . ALA A 1 88 ? -12.339 0.550 -9.043 1.00 82.12 88 ALA A C 1
ATOM 726 O O . ALA A 1 88 ? -13.456 1.001 -8.809 1.00 82.12 88 ALA A O 1
ATOM 727 N N . LEU A 1 89 ? -11.226 1.137 -8.586 1.00 81.31 89 LEU A N 1
ATOM 728 C CA . LEU A 1 89 ? -11.218 2.338 -7.739 1.00 81.31 89 LEU A CA 1
ATOM 729 C C . LEU A 1 89 ? -11.878 3.546 -8.412 1.00 81.31 89 LEU A C 1
ATOM 731 O O . LEU A 1 89 ? -12.574 4.308 -7.747 1.00 81.31 89 LEU A O 1
ATOM 735 N N . LEU A 1 90 ? -11.671 3.720 -9.719 1.00 84.12 90 LEU A N 1
ATOM 736 C CA . LEU A 1 90 ? -12.267 4.816 -10.487 1.00 84.12 90 LEU A CA 1
ATOM 737 C C . LEU A 1 90 ? -13.762 4.605 -10.767 1.00 84.12 90 LEU A C 1
ATOM 739 O O . LEU A 1 90 ? -14.489 5.579 -10.940 1.00 84.12 90 LEU A O 1
ATOM 743 N N . ARG A 1 91 ? -14.225 3.351 -10.835 1.00 85.12 91 ARG A N 1
ATOM 744 C CA . ARG A 1 91 ? -15.615 3.010 -11.188 1.00 85.12 91 ARG A CA 1
ATOM 745 C C . ARG A 1 91 ? -16.520 2.765 -9.983 1.00 85.12 91 ARG A C 1
ATOM 747 O O . ARG A 1 91 ? -17.729 2.919 -10.110 1.00 85.12 91 ARG A O 1
ATOM 754 N N . GLN A 1 92 ? -15.966 2.352 -8.845 1.00 80.12 92 GLN A N 1
ATOM 755 C CA . GLN A 1 92 ? -16.728 1.893 -7.682 1.00 80.12 92 GLN A CA 1
ATOM 756 C C . GLN A 1 92 ? -16.446 2.785 -6.468 1.00 80.12 92 GLN A C 1
ATOM 758 O O . GLN A 1 92 ? -15.353 2.771 -5.897 1.00 80.12 92 GLN A O 1
ATOM 763 N N . SER A 1 93 ? -17.455 3.547 -6.043 1.00 72.69 93 SER A N 1
ATOM 764 C CA . SER A 1 93 ? -17.357 4.471 -4.904 1.00 72.69 93 SER A CA 1
ATOM 765 C C . SER A 1 93 ? -17.105 3.758 -3.569 1.00 72.69 93 SER A C 1
ATOM 767 O O . SER A 1 93 ? -16.435 4.299 -2.693 1.00 72.69 93 SER A O 1
ATOM 769 N N . GLU A 1 94 ? -17.595 2.529 -3.404 1.00 72.12 94 GLU A N 1
ATOM 770 C CA . GLU A 1 94 ? -17.330 1.722 -2.208 1.00 72.12 94 GLU A CA 1
ATOM 771 C C . GLU A 1 94 ? -15.860 1.301 -2.121 1.00 72.12 94 GLU A C 1
ATOM 773 O O . GLU A 1 94 ? -15.249 1.378 -1.055 1.00 72.12 94 GLU A O 1
ATOM 778 N N . TYR A 1 95 ? -15.266 0.938 -3.259 1.00 69.88 95 TYR A N 1
ATOM 779 C CA . TYR A 1 95 ? -13.860 0.555 -3.355 1.00 69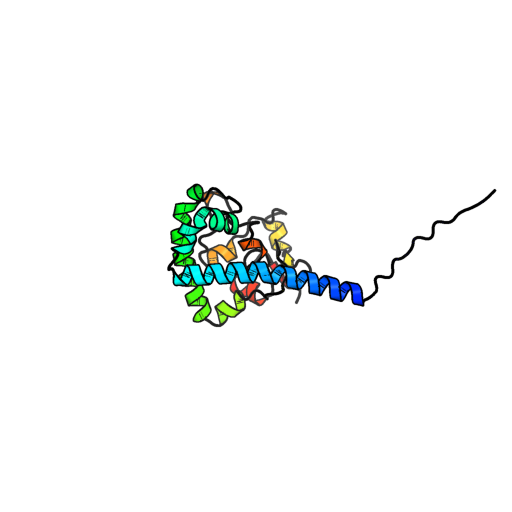.88 95 TYR A CA 1
ATOM 780 C C . TYR A 1 95 ? -12.952 1.753 -3.036 1.00 69.88 95 TYR A C 1
ATOM 782 O O . TYR A 1 95 ? -11.996 1.628 -2.275 1.00 69.88 95 TYR A O 1
ATOM 790 N N . SER A 1 96 ? -13.270 2.956 -3.524 1.00 72.12 96 SER A N 1
ATOM 791 C CA . SER A 1 96 ? -12.461 4.148 -3.221 1.00 72.12 96 SER A CA 1
ATOM 792 C C . SER A 1 96 ? -12.474 4.520 -1.733 1.00 72.12 96 SER A C 1
ATOM 794 O O . SER A 1 96 ? -11.447 4.931 -1.193 1.00 72.12 96 SER A O 1
ATOM 796 N N . GLN A 1 97 ? -13.593 4.304 -1.038 1.00 71.81 97 GLN A N 1
ATOM 797 C CA . GLN A 1 97 ? -13.732 4.604 0.391 1.00 71.81 97 GLN A CA 1
ATOM 798 C C . GLN A 1 97 ? -12.980 3.608 1.288 1.00 71.81 97 GLN A C 1
ATOM 800 O O . GLN A 1 97 ? -12.512 3.978 2.364 1.00 71.81 97 GLN A O 1
ATOM 805 N N . VAL A 1 98 ? -12.825 2.358 0.847 1.00 73.19 98 VAL A N 1
ATOM 806 C CA . VAL A 1 98 ? -12.106 1.311 1.591 1.00 73.19 98 VAL A CA 1
ATOM 807 C C . VAL A 1 98 ? -10.587 1.448 1.452 1.00 73.19 98 VAL A C 1
ATOM 809 O O . VAL A 1 98 ? -9.866 1.166 2.406 1.00 73.19 98 VAL A O 1
ATOM 812 N N . PHE A 1 99 ? -10.093 1.907 0.301 1.00 72.75 99 PHE A N 1
ATOM 813 C CA . PHE A 1 99 ? -8.658 2.002 -0.004 1.00 72.75 99 PHE A CA 1
ATOM 814 C C . PHE A 1 99 ? -8.077 3.418 0.141 1.00 72.75 99 PHE A C 1
ATOM 816 O O . PHE A 1 99 ? -6.915 3.650 -0.199 1.00 72.75 99 PHE A O 1
ATOM 823 N N . HIS A 1 100 ? -8.861 4.376 0.638 1.00 74.75 100 HIS A N 1
ATOM 824 C CA . HIS A 1 100 ? -8.380 5.732 0.865 1.00 74.75 100 HIS A CA 1
ATOM 825 C C . HIS A 1 100 ? -7.334 5.764 1.989 1.00 74.75 100 HIS A C 1
ATOM 827 O O . HIS A 1 100 ? -7.631 5.424 3.133 1.00 74.75 100 HIS A O 1
ATOM 833 N N . VAL A 1 101 ? -6.122 6.220 1.669 1.00 72.44 101 VAL A N 1
ATOM 834 C CA . VAL A 1 101 ? -5.063 6.492 2.650 1.00 72.44 101 VAL A CA 1
ATOM 835 C C . VAL A 1 101 ? -4.867 8.004 2.729 1.00 72.44 101 VAL A C 1
ATOM 837 O O . VAL A 1 101 ? -4.507 8.610 1.716 1.00 72.44 101 VAL A O 1
ATOM 840 N N . PRO A 1 102 ? -5.067 8.6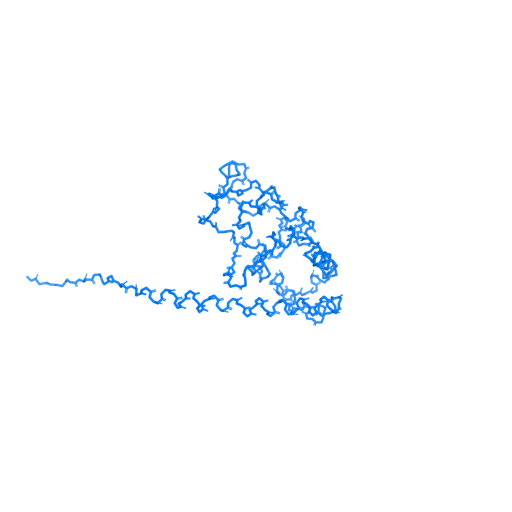37 3.901 1.00 79.25 102 PRO A N 1
ATOM 841 C CA . PRO A 1 102 ? -4.841 10.069 4.038 1.00 79.25 102 PRO A CA 1
ATOM 842 C C . PRO A 1 102 ? -3.377 10.430 3.766 1.00 79.25 102 PRO A C 1
ATOM 844 O O . PRO A 1 102 ? -2.465 9.824 4.328 1.00 79.25 102 PRO A O 1
ATOM 847 N N . TRP A 1 103 ? -3.153 11.463 2.953 1.00 75.75 103 TRP A N 1
ATOM 848 C CA . TRP A 1 103 ? -1.833 11.878 2.458 1.00 75.75 103 TRP A CA 1
ATOM 849 C C . TRP A 1 103 ? -0.791 12.175 3.537 1.00 75.75 103 TRP A C 1
ATOM 851 O O . TRP A 1 103 ? 0.390 11.904 3.331 1.00 75.75 103 TRP A O 1
ATOM 861 N N . LEU A 1 104 ? -1.224 12.681 4.690 1.00 80.62 104 LEU A N 1
ATOM 862 C CA . LEU A 1 104 ? -0.356 13.098 5.798 1.00 80.62 104 LEU A CA 1
ATOM 863 C C . LEU A 1 104 ? -0.208 12.031 6.888 1.00 80.62 104 LEU A C 1
ATOM 865 O O . LEU A 1 104 ? 0.506 12.220 7.868 1.00 80.62 104 LEU A O 1
ATOM 869 N N . LYS A 1 105 ? -0.887 10.886 6.752 1.00 80.56 105 LYS A N 1
ATOM 870 C CA . LYS A 1 105 ? -0.863 9.855 7.790 1.00 80.56 105 LYS A CA 1
ATOM 871 C C . LYS A 1 105 ? 0.524 9.220 7.891 1.00 80.56 105 LYS A C 1
ATOM 873 O O . LYS A 1 105 ? 1.036 8.754 6.880 1.00 80.56 105 LYS A O 1
ATOM 878 N N . ALA A 1 106 ? 1.108 9.125 9.080 1.00 84.50 106 ALA A N 1
ATOM 879 C CA . ALA A 1 106 ? 2.411 8.476 9.240 1.00 84.50 106 ALA A CA 1
ATOM 880 C C . ALA A 1 106 ? 2.417 7.029 8.688 1.00 84.50 106 ALA A C 1
ATOM 882 O O . ALA A 1 106 ? 1.397 6.335 8.808 1.00 84.50 106 ALA A O 1
ATOM 883 N N . PRO A 1 107 ? 3.531 6.565 8.090 1.00 88.12 107 PRO A N 1
ATOM 884 C CA . PRO A 1 107 ? 3.673 5.183 7.654 1.00 88.12 107 PRO A CA 1
ATOM 885 C C . PRO A 1 107 ? 3.591 4.235 8.854 1.00 88.12 107 PRO A C 1
ATOM 887 O O . PRO A 1 107 ? 4.096 4.542 9.935 1.00 88.12 107 PRO A O 1
ATOM 890 N N . ARG A 1 108 ? 2.950 3.074 8.690 1.00 86.69 108 ARG A N 1
ATOM 891 C CA . ARG A 1 108 ? 2.750 2.114 9.785 1.00 86.69 108 ARG A CA 1
ATOM 892 C C . ARG A 1 108 ? 2.959 0.684 9.331 1.00 86.69 108 ARG A C 1
ATOM 894 O O . ARG A 1 108 ? 2.611 0.309 8.222 1.00 86.69 108 ARG A O 1
ATOM 901 N N . MET A 1 109 ? 3.493 -0.119 10.244 1.00 85.62 109 MET A N 1
ATOM 902 C CA . MET A 1 109 ? 3.655 -1.561 10.060 1.00 85.62 109 MET A CA 1
ATOM 903 C C . MET A 1 109 ? 2.400 -2.358 10.415 1.00 85.62 109 MET A C 1
ATOM 905 O O . MET A 1 109 ? 2.276 -3.504 9.993 1.00 85.62 109 MET A O 1
ATOM 909 N N . SER A 1 110 ? 1.498 -1.761 11.193 1.00 83.88 110 SER A N 1
ATOM 910 C CA . SER A 1 110 ? 0.286 -2.401 11.688 1.00 83.88 110 SER A CA 1
ATOM 911 C C . SER A 1 110 ? -0.849 -1.387 11.874 1.00 83.88 110 SER A C 1
ATOM 913 O O . SER A 1 110 ? -0.581 -0.182 11.989 1.00 83.88 110 SER A O 1
ATOM 915 N N . PRO A 1 111 ? -2.094 -1.872 12.023 1.00 86.31 111 PRO A N 1
ATOM 916 C CA . PRO A 1 111 ? -3.234 -1.090 12.493 1.00 86.31 111 PRO A CA 1
ATOM 917 C C . PRO A 1 111 ? -2.966 -0.242 13.727 1.00 86.31 111 PRO A C 1
ATOM 919 O O . PRO A 1 111 ? -2.095 -0.549 14.549 1.00 86.31 111 PRO A O 1
ATOM 922 N N . ASP A 1 112 ? -3.781 0.801 13.886 1.00 87.25 112 ASP A N 1
ATOM 923 C CA . ASP A 1 112 ? -3.791 1.608 15.098 1.00 87.25 112 ASP A CA 1
ATOM 924 C C . ASP A 1 112 ? -4.324 0.814 16.292 1.00 87.25 112 ASP A C 1
ATOM 926 O O . ASP A 1 112 ? -5.533 0.676 16.479 1.00 87.25 112 ASP A O 1
ATOM 930 N N . ARG A 1 113 ? -3.412 0.336 17.138 1.00 84.69 113 ARG A N 1
ATOM 931 C CA . ARG A 1 113 ? -3.769 -0.424 18.339 1.00 84.69 113 ARG A CA 1
ATOM 932 C C . ARG A 1 113 ? -4.478 0.408 19.406 1.00 84.69 113 ARG A C 1
ATOM 934 O O . ARG A 1 113 ? -4.983 -0.172 20.358 1.00 84.69 113 ARG A O 1
ATOM 941 N N . THR A 1 114 ? -4.503 1.738 19.292 1.00 86.56 114 THR A N 1
ATOM 942 C CA . THR A 1 114 ? -5.276 2.592 20.211 1.00 86.56 114 THR A CA 1
ATOM 943 C C . THR A 1 114 ? -6.765 2.602 19.878 1.00 86.56 114 THR A C 1
ATOM 945 O O . THR A 1 114 ? -7.571 2.861 20.764 1.00 86.56 114 THR A O 1
ATOM 948 N N . ARG A 1 115 ? -7.124 2.296 18.623 1.00 85.31 115 ARG A N 1
ATOM 949 C CA . ARG A 1 115 ? -8.508 2.292 18.119 1.00 85.31 115 ARG A CA 1
ATOM 950 C C . ARG A 1 115 ? -9.046 0.891 17.869 1.00 85.31 115 ARG A C 1
ATOM 952 O O . ARG A 1 115 ? -10.246 0.661 17.974 1.00 85.31 115 ARG A O 1
ATOM 959 N N . LEU A 1 116 ? -8.157 -0.020 17.485 1.00 87.12 116 LEU A N 1
ATOM 960 C CA . LEU A 1 116 ? -8.489 -1.393 17.150 1.00 87.12 116 LEU A CA 1
ATOM 961 C C . LEU A 1 116 ? -7.773 -2.350 18.091 1.00 87.12 116 LEU A C 1
ATOM 963 O O . LEU A 1 116 ? -6.570 -2.236 18.340 1.00 87.12 116 LEU A O 1
ATOM 967 N N . ARG A 1 117 ? -8.510 -3.348 18.565 1.00 87.00 117 ARG A N 1
ATOM 968 C CA . ARG A 1 117 ? -7.979 -4.426 19.399 1.00 87.00 117 ARG A CA 1
ATOM 969 C C . ARG A 1 117 ? -8.057 -5.739 18.645 1.00 87.00 117 ARG A C 1
ATOM 971 O O . ARG A 1 117 ? -8.910 -5.927 17.778 1.00 87.00 117 ARG A O 1
ATOM 978 N N . VAL A 1 118 ? -7.140 -6.645 18.962 1.00 85.50 118 VAL A N 1
ATOM 979 C CA . VAL A 1 118 ? -7.263 -8.029 18.503 1.00 85.50 118 VAL A CA 1
ATOM 980 C C . VAL A 1 118 ? -8.387 -8.671 19.304 1.00 85.50 118 VAL A C 1
ATOM 982 O O . VAL A 1 118 ? -8.438 -8.534 20.526 1.00 85.50 118 VAL A O 1
ATOM 985 N N . ARG A 1 119 ? -9.287 -9.355 18.608 1.00 86.06 119 ARG A N 1
ATOM 986 C CA . ARG A 1 119 ? -10.384 -10.107 19.209 1.00 86.06 119 ARG A CA 1
ATOM 987 C C . ARG A 1 119 ? -9.852 -11.202 20.149 1.00 86.06 119 ARG A C 1
ATOM 989 O O . ARG A 1 119 ? -8.982 -11.974 19.731 1.00 86.06 119 ARG A O 1
ATOM 996 N N . PRO A 1 120 ? -10.349 -11.321 21.395 1.00 84.31 120 PRO A N 1
ATOM 997 C CA . PRO A 1 120 ? -9.889 -12.351 22.331 1.00 84.31 120 PRO A CA 1
ATOM 998 C C . PRO A 1 120 ? -10.097 -13.784 21.820 1.00 84.31 120 PRO A C 1
ATOM 1000 O O . PRO A 1 120 ? -9.314 -14.680 22.129 1.00 84.31 120 PRO A O 1
ATOM 1003 N N . GLU A 1 121 ? -11.155 -14.028 21.043 1.00 83.12 121 GLU A N 1
ATOM 1004 C CA . GLU A 1 121 ? -11.394 -15.293 20.342 1.00 83.12 121 GLU A CA 1
ATOM 1005 C C . GLU A 1 121 ? -10.295 -15.615 19.327 1.00 83.12 121 GLU A C 1
ATOM 1007 O O . GLU A 1 121 ? -9.817 -16.747 19.287 1.00 83.12 121 GLU A O 1
ATOM 1012 N N . TRP A 1 122 ? -9.827 -14.612 18.581 1.00 81.62 122 TRP A N 1
ATOM 1013 C CA . TRP A 1 122 ? -8.763 -14.788 17.601 1.00 81.62 122 TRP A CA 1
ATOM 1014 C C . TRP A 1 122 ? -7.450 -15.183 18.277 1.00 81.62 122 TRP A C 1
ATOM 1016 O O . TRP A 1 122 ? -6.802 -16.134 17.842 1.00 81.62 122 TRP A O 1
ATOM 1026 N N . LEU A 1 123 ? -7.090 -14.495 19.368 1.00 80.38 123 LEU A N 1
ATOM 1027 C CA . LEU A 1 123 ? -5.872 -14.774 20.138 1.00 80.38 123 LEU A CA 1
ATOM 1028 C C . LEU A 1 123 ? -5.884 -16.192 20.733 1.00 80.38 123 LEU A C 1
ATOM 1030 O O . LEU A 1 123 ? -4.861 -16.870 20.733 1.00 80.38 123 LEU A O 1
ATOM 1034 N N . ARG A 1 124 ? -7.050 -16.665 21.194 1.00 77.69 124 ARG A N 1
ATOM 1035 C CA . ARG A 1 124 ? -7.214 -18.036 21.706 1.00 77.69 124 ARG A CA 1
ATOM 1036 C C . ARG A 1 124 ? -7.040 -19.102 20.626 1.00 77.69 124 ARG A C 1
ATOM 1038 O O . ARG A 1 124 ? -6.490 -20.155 20.919 1.00 77.69 124 ARG A O 1
ATOM 1045 N N . LEU A 1 125 ? -7.526 -18.843 19.413 1.00 75.81 125 LEU A N 1
ATOM 1046 C CA . LEU A 1 125 ? -7.497 -19.807 18.309 1.00 75.81 125 LEU A CA 1
ATOM 1047 C C . LEU A 1 125 ? -6.145 -19.849 17.582 1.00 75.81 125 LEU A C 1
ATOM 1049 O O . LEU A 1 125 ? -5.732 -20.918 17.144 1.00 75.81 125 LEU A O 1
ATOM 1053 N N . HIS A 1 126 ? -5.457 -18.709 17.463 1.00 72.88 126 HIS A N 1
ATOM 1054 C CA . HIS A 1 126 ? -4.267 -18.567 16.610 1.00 72.88 126 HIS A CA 1
ATOM 1055 C C . HIS A 1 126 ? -2.970 -18.241 17.377 1.00 72.88 126 HIS A C 1
ATOM 1057 O O . HIS A 1 126 ? -1.899 -18.199 16.774 1.00 72.88 126 HIS A O 1
ATOM 1063 N N . GLY A 1 127 ? -3.028 -18.033 18.699 1.00 63.72 127 GLY A N 1
ATOM 1064 C CA . GLY A 1 127 ? -1.869 -17.664 19.519 1.00 63.72 127 GLY A CA 1
ATOM 1065 C C . GLY A 1 127 ? -1.373 -16.227 19.286 1.00 63.72 127 GLY A C 1
ATOM 1066 O O . GLY A 1 127 ? -2.050 -15.407 18.667 1.00 63.72 127 GLY A O 1
ATOM 1067 N N . GLU A 1 128 ? -0.182 -15.896 19.801 1.00 57.12 128 GLU A N 1
ATOM 1068 C CA . GLU A 1 128 ? 0.399 -14.536 19.740 1.00 57.12 128 GLU A CA 1
ATOM 1069 C C . GLU A 1 128 ? 1.028 -14.169 18.381 1.00 57.12 128 GLU A C 1
ATOM 1071 O O . GLU A 1 128 ? 1.314 -12.995 18.118 1.00 57.12 128 GLU A O 1
ATOM 1076 N N . HIS A 1 129 ? 1.234 -15.155 17.502 1.00 51.91 129 HIS A N 1
ATOM 1077 C CA . HIS A 1 129 ? 1.845 -14.951 16.191 1.00 51.91 129 HIS A CA 1
ATOM 1078 C C . HIS A 1 129 ? 0.895 -14.145 15.291 1.00 51.91 129 HIS A C 1
ATOM 1080 O O . HIS A 1 129 ? -0.172 -14.585 14.862 1.00 51.91 129 HIS A O 1
ATOM 1086 N N . CYS A 1 130 ? 1.259 -12.880 15.076 1.00 51.00 130 CYS A N 1
ATOM 1087 C CA . CYS A 1 130 ? 0.427 -11.877 14.415 1.00 51.00 130 CYS A CA 1
ATOM 1088 C C . CYS A 1 130 ? 0.432 -11.961 12.877 1.00 51.00 130 CYS A C 1
ATOM 1090 O O . CYS A 1 130 ? -0.261 -11.158 12.245 1.00 51.00 130 CYS A O 1
ATOM 1092 N N . ASP A 1 131 ? 1.198 -12.870 12.284 1.00 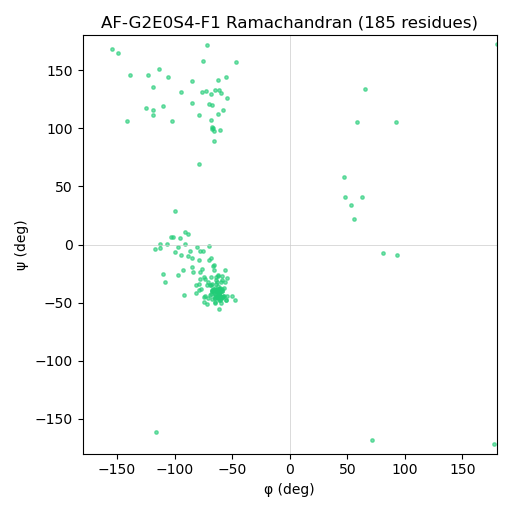52.72 131 ASP A N 1
ATOM 1093 C CA . ASP A 1 131 ? 1.571 -12.927 10.865 1.00 52.72 131 ASP A CA 1
ATOM 1094 C C . ASP A 1 131 ? 0.666 -13.813 9.987 1.00 52.72 131 ASP A C 1
ATOM 1096 O O . ASP A 1 131 ? 0.732 -13.722 8.766 1.00 52.72 131 ASP A O 1
ATOM 1100 N N . GLY A 1 132 ? -0.250 -14.592 10.570 1.00 57.81 132 GLY A N 1
ATOM 1101 C CA . GLY A 1 132 ? -1.035 -15.597 9.832 1.00 57.81 132 GLY A CA 1
ATOM 1102 C C . GLY A 1 132 ? -2.362 -15.165 9.182 1.00 57.81 132 GLY A C 1
ATOM 1103 O O . GLY A 1 132 ? -3.112 -16.035 8.757 1.00 57.81 132 GLY A O 1
ATOM 1104 N N . CYS A 1 133 ? -2.723 -13.874 9.129 1.00 72.62 133 CYS A N 1
ATOM 1105 C CA . CYS A 1 133 ? -4.032 -13.456 8.587 1.00 72.62 133 CYS A CA 1
ATOM 1106 C C . CYS A 1 133 ? -3.916 -12.890 7.163 1.00 72.62 133 CYS A C 1
ATOM 1108 O O . CYS A 1 133 ? -3.484 -11.752 6.978 1.00 72.62 133 CYS A O 1
ATOM 1110 N N . THR A 1 134 ? -4.353 -13.674 6.174 1.00 78.06 134 THR A N 1
ATOM 1111 C CA . THR A 1 134 ? -4.345 -13.342 4.736 1.00 78.06 134 THR A CA 1
ATOM 1112 C C . THR A 1 134 ? -5.728 -13.022 4.167 1.00 78.06 134 THR A C 1
ATOM 1114 O O . THR A 1 134 ? -5.835 -12.676 2.993 1.00 78.06 134 THR A O 1
ATOM 1117 N N . THR A 1 135 ? -6.782 -13.055 4.989 1.00 78.75 135 THR A N 1
ATOM 1118 C CA . THR A 1 135 ? -8.188 -12.884 4.578 1.00 78.75 135 THR A CA 1
ATOM 1119 C C . THR A 1 135 ? -8.415 -11.650 3.708 1.00 78.75 135 THR A C 1
ATOM 1121 O O . THR A 1 135 ? -9.094 -11.717 2.684 1.00 78.75 135 THR A O 1
ATOM 1124 N N . CYS A 1 136 ? -7.826 -10.507 4.076 1.00 79.38 136 CYS A N 1
ATOM 1125 C CA . CYS A 1 136 ? -7.980 -9.290 3.282 1.00 79.38 136 CYS A CA 1
ATOM 1126 C C . CYS A 1 136 ? -7.278 -9.384 1.922 1.00 79.38 136 CYS A C 1
ATOM 1128 O O . CYS A 1 136 ? -7.806 -8.866 0.941 1.00 79.38 136 CYS A O 1
ATOM 1130 N N . CYS A 1 137 ? -6.131 -10.067 1.851 1.00 82.12 137 CYS A N 1
ATOM 1131 C CA . CYS A 1 137 ? -5.393 -10.316 0.617 1.00 82.12 137 CYS A CA 1
ATOM 1132 C C . CYS A 1 137 ? -6.147 -11.280 -0.305 1.00 82.12 137 CYS A C 1
ATOM 1134 O O . CYS A 1 137 ? -6.235 -11.021 -1.501 1.00 82.12 137 CYS A O 1
ATOM 1136 N N . GLU A 1 138 ? -6.720 -12.351 0.241 1.00 82.12 138 GLU A N 1
ATOM 1137 C CA . GLU A 1 138 ? -7.515 -13.333 -0.507 1.00 82.12 138 GLU A CA 1
ATOM 1138 C C . GLU A 1 138 ? -8.791 -12.709 -1.070 1.00 82.12 138 GLU A C 1
ATOM 1140 O O . GLU A 1 138 ? -9.111 -12.893 -2.243 1.00 82.12 138 GLU A O 1
ATOM 1145 N N . ARG A 1 139 ? -9.482 -11.884 -0.276 1.00 81.94 139 ARG A N 1
ATOM 1146 C CA . ARG A 1 139 ? -10.733 -11.239 -0.693 1.00 81.94 139 ARG A CA 1
ATOM 1147 C C . ARG A 1 139 ? -10.579 -10.292 -1.880 1.00 81.94 139 ARG A C 1
ATOM 1149 O O . ARG A 1 139 ? -11.535 -10.082 -2.621 1.00 81.94 139 ARG A O 1
ATOM 1156 N N . ILE A 1 140 ? -9.394 -9.715 -2.062 1.00 78.62 140 ILE A N 1
ATOM 1157 C CA . ILE A 1 140 ? -9.093 -8.843 -3.207 1.00 78.62 140 ILE A CA 1
ATOM 1158 C C . ILE A 1 140 ? -8.250 -9.546 -4.265 1.00 78.62 140 ILE A C 1
ATOM 1160 O O . ILE A 1 140 ? -7.836 -8.887 -5.220 1.00 78.62 140 ILE A O 1
ATOM 1164 N N . ASP A 1 141 ? -8.004 -10.851 -4.102 1.00 80.25 141 ASP A N 1
ATOM 1165 C CA . ASP A 1 141 ? -7.166 -11.674 -4.975 1.00 80.25 141 ASP A CA 1
ATOM 1166 C C . ASP A 1 141 ? -5.826 -10.960 -5.262 1.00 80.25 141 ASP A C 1
ATOM 1168 O O . ASP A 1 141 ? -5.477 -10.544 -6.370 1.00 80.25 141 ASP A O 1
ATOM 1172 N N . CYS A 1 142 ? -5.131 -10.678 -4.155 1.00 82.00 142 CYS A N 1
ATOM 1173 C CA . CYS A 1 142 ? -3.896 -9.911 -4.105 1.00 82.00 142 CYS A CA 1
ATOM 1174 C C . CYS A 1 142 ? -2.740 -10.704 -4.721 1.00 82.00 142 CYS A C 1
ATOM 1176 O O . CYS A 1 142 ? -2.328 -11.727 -4.187 1.00 82.00 142 CYS A O 1
ATOM 1178 N N . THR A 1 143 ? -2.104 -10.173 -5.764 1.00 82.62 143 THR A N 1
ATOM 1179 C CA . THR A 1 143 ? -0.940 -10.809 -6.416 1.00 82.62 143 THR A CA 1
ATOM 1180 C C . THR A 1 143 ? 0.340 -10.802 -5.575 1.00 82.62 143 THR A C 1
ATOM 1182 O O . THR A 1 143 ? 1.383 -11.257 -6.041 1.00 82.62 143 THR A O 1
ATOM 1185 N N . LEU A 1 144 ? 0.296 -10.210 -4.379 1.00 83.94 144 LEU A N 1
ATOM 1186 C CA . LEU A 1 144 ? 1.442 -10.068 -3.481 1.00 83.94 144 LEU A CA 1
ATOM 1187 C C . LEU A 1 144 ? 1.465 -11.124 -2.366 1.00 83.94 144 LEU A C 1
ATOM 1189 O O . LEU A 1 144 ? 2.444 -11.184 -1.620 1.00 83.94 144 LEU A O 1
ATOM 1193 N N . ILE A 1 145 ? 0.417 -11.945 -2.258 1.00 82.56 145 ILE A N 1
ATOM 1194 C CA . ILE A 1 145 ? 0.444 -13.146 -1.425 1.00 82.56 145 ILE A CA 1
ATOM 1195 C C . ILE A 1 145 ? 1.252 -14.222 -2.152 1.00 82.56 145 ILE A C 1
ATOM 1197 O O . ILE A 1 145 ? 1.063 -14.443 -3.349 1.00 82.56 145 ILE A O 1
ATOM 1201 N N . ASP A 1 146 ? 2.186 -14.851 -1.448 1.00 72.56 146 ASP A N 1
ATOM 1202 C CA . ASP A 1 146 ? 2.952 -15.969 -1.989 1.00 72.56 146 ASP A CA 1
ATOM 1203 C C . ASP A 1 146 ? 2.669 -17.208 -1.131 1.00 72.56 146 ASP A C 1
ATOM 1205 O O . ASP A 1 146 ? 2.978 -17.195 0.069 1.00 72.56 146 ASP A O 1
ATOM 1209 N N . PRO A 1 147 ? 2.045 -18.254 -1.706 1.00 65.50 147 PRO A N 1
ATOM 1210 C CA . PRO A 1 147 ? 1.732 -19.470 -0.966 1.00 65.50 147 PRO A CA 1
ATOM 1211 C C . PRO A 1 147 ? 3.001 -20.176 -0.470 1.00 65.50 147 PRO A C 1
ATOM 1213 O O . PRO A 1 147 ? 2.960 -20.822 0.578 1.00 65.50 147 PRO A O 1
ATOM 1216 N N . ASP A 1 148 ? 4.135 -19.993 -1.153 1.00 67.19 148 ASP A N 1
ATOM 1217 C CA . ASP A 1 148 ? 5.401 -20.641 -0.808 1.00 67.19 148 ASP A CA 1
ATOM 1218 C C . ASP A 1 148 ? 6.090 -19.948 0.379 1.00 67.19 148 ASP A C 1
ATOM 1220 O O . ASP A 1 148 ? 6.776 -20.587 1.176 1.00 67.19 148 ASP A O 1
ATOM 1224 N N . VAL A 1 149 ? 5.873 -18.638 0.539 1.00 63.44 149 VAL A N 1
ATOM 1225 C CA . VAL A 1 149 ? 6.476 -17.814 1.606 1.00 63.44 149 VAL A CA 1
ATOM 1226 C C . VAL A 1 149 ? 5.582 -17.757 2.858 1.00 63.44 149 VAL A C 1
ATOM 1228 O O . VAL A 1 149 ? 5.954 -17.140 3.853 1.00 63.44 149 VAL A O 1
ATOM 1231 N N . LYS A 1 150 ? 4.416 -18.429 2.849 1.00 65.19 150 LYS A N 1
ATOM 1232 C CA . LYS A 1 150 ? 3.407 -18.409 3.931 1.00 65.19 150 LYS A CA 1
ATOM 1233 C C . LYS A 1 150 ? 3.078 -16.985 4.410 1.00 65.19 150 LYS A C 1
ATOM 1235 O O . LYS A 1 150 ? 2.946 -16.743 5.607 1.00 65.19 150 LYS A O 1
ATOM 1240 N N . GLY A 1 151 ? 2.967 -16.024 3.490 1.00 75.44 151 GLY A N 1
ATOM 1241 C CA . GLY A 1 151 ? 2.730 -14.633 3.871 1.00 75.44 151 GLY A CA 1
ATOM 1242 C C . GLY A 1 151 ? 2.697 -13.632 2.719 1.00 75.44 151 GLY A C 1
ATOM 1243 O O . GLY A 1 151 ? 2.688 -13.979 1.536 1.00 75.44 151 GLY A O 1
ATOM 1244 N N . CYS A 1 152 ? 2.658 -12.350 3.087 1.00 83.50 152 CYS A N 1
ATOM 1245 C CA . CYS A 1 152 ? 2.697 -11.239 2.143 1.00 83.50 152 CYS A CA 1
ATOM 1246 C C . CYS A 1 152 ? 4.147 -10.897 1.777 1.00 83.50 152 CYS A C 1
ATOM 1248 O O . CYS A 1 152 ? 4.932 -10.512 2.641 1.00 83.50 152 CYS A O 1
ATOM 1250 N N . MET A 1 153 ? 4.496 -10.956 0.491 1.00 84.69 153 MET A N 1
ATOM 1251 C CA . MET A 1 153 ? 5.867 -10.703 0.021 1.00 84.69 153 MET A CA 1
ATOM 1252 C C . MET A 1 153 ? 6.348 -9.271 0.216 1.00 84.69 153 MET A C 1
ATOM 1254 O O . MET A 1 153 ? 7.544 -9.009 0.184 1.00 84.69 153 MET A O 1
ATOM 1258 N N . VAL A 1 154 ? 5.411 -8.336 0.336 1.00 87.19 154 VAL A N 1
ATOM 1259 C CA . VAL A 1 154 ? 5.730 -6.920 0.511 1.00 87.19 154 VAL A CA 1
ATOM 1260 C C . VAL A 1 154 ? 5.728 -6.528 1.984 1.00 87.19 154 VAL A C 1
ATOM 1262 O O . VAL A 1 154 ? 5.857 -5.351 2.298 1.00 87.19 154 VAL A O 1
ATOM 1265 N N . TYR A 1 155 ? 5.562 -7.483 2.904 1.00 86.50 155 TYR A N 1
ATOM 1266 C CA . TYR A 1 155 ? 5.559 -7.200 4.333 1.00 86.50 155 TYR A CA 1
ATOM 1267 C C . TYR A 1 155 ? 6.831 -6.450 4.746 1.00 86.50 155 TYR A C 1
ATOM 1269 O O . TYR A 1 155 ? 7.946 -6.882 4.472 1.00 86.50 155 TYR A O 1
ATOM 1277 N N . GLY A 1 156 ? 6.663 -5.298 5.398 1.00 86.81 156 GLY A N 1
ATOM 1278 C CA . GLY A 1 156 ? 7.789 -4.471 5.839 1.00 86.81 156 GLY A CA 1
ATOM 1279 C C . GLY A 1 156 ? 8.421 -3.575 4.778 1.00 86.81 156 GLY A C 1
ATOM 1280 O O . GLY A 1 156 ? 9.219 -2.706 5.145 1.00 86.81 156 GLY A O 1
ATOM 1281 N N . SER A 1 157 ? 8.026 -3.694 3.512 1.00 90.38 157 SER A N 1
ATOM 1282 C CA . SER A 1 157 ? 8.546 -2.842 2.447 1.00 90.38 157 SER A CA 1
ATOM 1283 C C . SER A 1 157 ? 8.026 -1.407 2.530 1.00 90.38 157 SER A C 1
ATOM 1285 O O . SER A 1 157 ? 7.128 -1.069 3.315 1.00 90.38 157 SER A O 1
ATOM 1287 N N . PHE A 1 158 ? 8.589 -0.539 1.688 1.00 91.69 158 PHE A N 1
ATOM 1288 C CA . PHE A 1 158 ? 8.096 0.823 1.517 1.00 91.69 158 PHE A CA 1
ATOM 1289 C C . PHE A 1 158 ? 6.607 0.833 1.146 1.00 91.69 158 PHE A C 1
ATOM 1291 O O . PHE A 1 158 ? 5.821 1.536 1.786 1.00 91.69 158 PHE A O 1
ATOM 1298 N N . PHE A 1 159 ? 6.206 0.013 0.166 1.00 89.19 159 PHE A N 1
ATOM 1299 C CA . PHE A 1 159 ? 4.812 -0.080 -0.263 1.00 89.19 159 PHE A CA 1
ATOM 1300 C C . PHE A 1 159 ? 3.883 -0.466 0.897 1.00 89.19 159 PHE A C 1
ATOM 1302 O O . PHE A 1 159 ? 2.851 0.172 1.105 1.00 89.19 159 PHE A O 1
ATOM 1309 N N . TRP A 1 160 ? 4.276 -1.450 1.710 1.00 89.38 160 TRP A N 1
ATOM 1310 C CA . TRP A 1 160 ? 3.483 -1.869 2.865 1.00 89.38 160 TRP A CA 1
ATOM 1311 C C . TRP A 1 160 ? 3.280 -0.747 3.880 1.00 89.38 160 TRP A C 1
ATOM 1313 O O . TRP A 1 160 ? 2.156 -0.498 4.311 1.00 89.38 160 TRP A O 1
ATOM 1323 N N . LYS A 1 161 ? 4.364 -0.056 4.241 1.00 89.81 161 LYS A N 1
ATOM 1324 C CA . LYS A 1 161 ? 4.364 0.972 5.288 1.00 89.81 161 LYS A CA 1
ATOM 1325 C C . LYS A 1 161 ? 3.551 2.211 4.911 1.00 89.81 161 LYS A C 1
ATOM 1327 O O . LYS A 1 161 ? 2.898 2.794 5.775 1.00 89.81 161 LYS A O 1
ATOM 1332 N N . TYR A 1 162 ? 3.631 2.644 3.654 1.00 87.56 162 TYR A N 1
ATOM 1333 C CA . TYR A 1 162 ? 3.082 3.932 3.217 1.00 87.56 162 TYR A CA 1
ATOM 1334 C C . TYR A 1 162 ? 1.651 3.864 2.67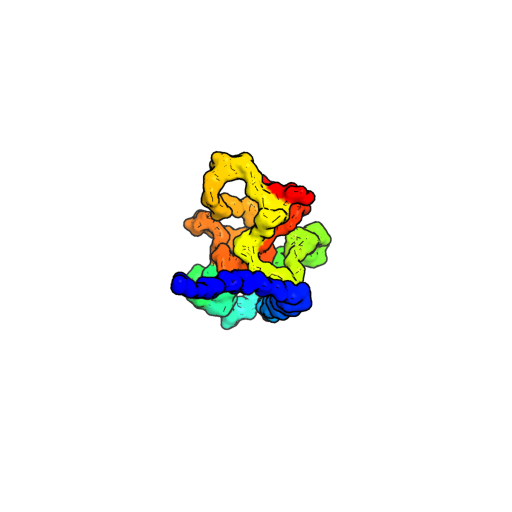9 1.00 87.56 162 TYR A C 1
ATOM 1336 O O . TYR A 1 162 ? 0.965 4.895 2.692 1.00 87.56 162 TYR A O 1
ATOM 1344 N N . PHE A 1 163 ? 1.206 2.689 2.228 1.00 85.81 163 PHE A N 1
ATOM 1345 C CA . PHE A 1 163 ? -0.083 2.490 1.561 1.00 85.81 163 PHE A CA 1
ATOM 1346 C C . PHE A 1 163 ? -1.006 1.580 2.362 1.00 85.81 163 PHE A C 1
ATOM 1348 O O . PHE A 1 163 ? -0.842 1.429 3.564 1.00 85.81 163 PHE A O 1
ATOM 1355 N N . THR A 1 164 ? -2.027 1.026 1.714 1.00 78.56 164 THR A N 1
ATOM 1356 C CA . THR A 1 164 ? -3.156 0.364 2.366 1.00 78.56 164 THR A CA 1
ATOM 1357 C C . THR A 1 164 ? -2.799 -0.908 3.118 1.00 78.56 164 THR A C 1
ATOM 1359 O O . THR A 1 164 ? -3.599 -1.312 3.939 1.00 78.56 164 THR A O 1
ATOM 1362 N N . CYS A 1 165 ? -1.654 -1.561 2.902 1.00 82.94 165 CYS A N 1
ATOM 1363 C CA . CYS A 1 165 ? -1.395 -2.853 3.549 1.00 82.94 165 CYS A CA 1
ATOM 1364 C C . CYS A 1 165 ? -1.061 -2.738 5.048 1.00 82.94 165 CYS A C 1
ATOM 1366 O O . CYS A 1 165 ? -1.651 -3.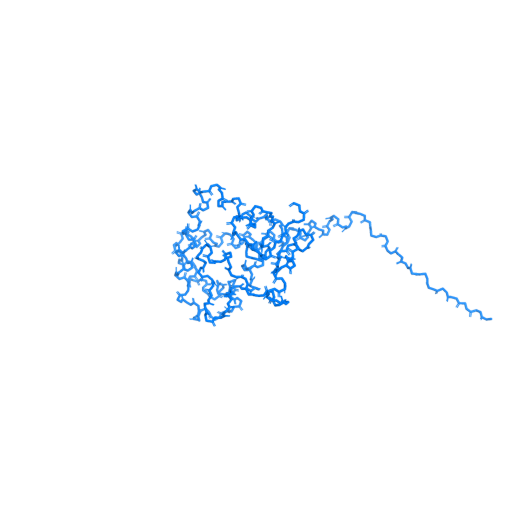444 5.858 1.00 82.94 165 CYS A O 1
ATOM 1368 N N . GLY A 1 166 ? -0.134 -1.859 5.433 1.00 84.31 166 GLY A N 1
ATOM 1369 C CA . GLY A 1 166 ? 0.349 -1.748 6.813 1.00 84.31 166 GLY A CA 1
ATOM 1370 C C . GLY A 1 166 ? -0.628 -1.142 7.831 1.00 84.31 166 GLY A C 1
ATOM 1371 O O . GLY A 1 166 ? -0.841 -1.746 8.881 1.00 84.31 166 GLY A O 1
ATOM 1372 N N . PRO A 1 167 ? -1.244 0.028 7.581 1.00 84.69 167 PRO A N 1
ATOM 1373 C CA . PRO A 1 167 ? -2.177 0.652 8.515 1.00 84.69 167 PRO A CA 1
ATOM 1374 C C . PRO A 1 167 ? -3.552 -0.031 8.553 1.00 84.69 167 PRO A C 1
ATOM 1376 O O . PRO A 1 167 ? -4.374 0.362 9.376 1.00 84.69 167 PRO A O 1
ATOM 1379 N N . PHE A 1 168 ? -3.814 -1.010 7.684 1.00 82.44 168 PHE A N 1
ATOM 1380 C CA . PHE A 1 168 ? -5.110 -1.664 7.551 1.00 82.44 168 PHE A CA 1
ATOM 1381 C C . PHE A 1 168 ? -5.317 -2.822 8.541 1.00 82.44 168 PHE A C 1
ATOM 1383 O O . PHE A 1 168 ? -4.411 -3.646 8.707 1.00 82.44 168 PHE A O 1
ATOM 1390 N N . PRO A 1 169 ? -6.529 -2.980 9.114 1.00 85.50 169 PRO A N 1
ATOM 1391 C CA . PRO A 1 169 ? -7.682 -2.084 8.999 1.00 85.50 169 PRO A CA 1
ATOM 1392 C C . PRO A 1 169 ? -7.543 -0.811 9.843 1.00 85.50 169 PRO A C 1
ATOM 1394 O O . PRO A 1 169 ? -6.810 -0.767 10.824 1.00 85.50 169 PRO A O 1
ATOM 1397 N N . GLU A 1 170 ? -8.287 0.225 9.463 1.00 83.50 170 GLU A N 1
ATOM 1398 C CA . GLU A 1 170 ? -8.314 1.533 10.125 1.00 83.50 170 GLU A CA 1
ATOM 1399 C C . GLU A 1 170 ? -9.625 1.825 10.857 1.00 83.50 170 GLU A C 1
ATOM 1401 O O . GLU A 1 170 ? -9.652 2.653 11.766 1.00 83.50 170 GLU A O 1
ATOM 1406 N N . ASN A 1 171 ? -10.723 1.204 10.426 1.00 84.38 171 ASN A N 1
ATOM 1407 C CA . ASN A 1 171 ? -12.065 1.483 10.923 1.00 84.38 171 ASN A CA 1
ATOM 1408 C C . ASN A 1 171 ? -12.988 0.270 10.759 1.00 84.38 171 ASN A C 1
ATOM 1410 O O . ASN A 1 171 ? -12.672 -0.689 10.048 1.00 84.38 171 ASN A O 1
ATOM 1414 N N . ARG A 1 172 ? -14.160 0.336 11.401 1.00 84.94 172 ARG A N 1
ATOM 1415 C CA . ARG A 1 172 ? -15.147 -0.745 11.376 1.00 84.94 172 ARG A CA 1
ATOM 1416 C C . ARG A 1 172 ? -15.619 -1.102 9.967 1.00 84.94 172 ARG A C 1
ATOM 1418 O O . ARG A 1 172 ? -15.722 -2.277 9.639 1.00 84.94 172 ARG A O 1
ATOM 1425 N N . ARG A 1 173 ? -15.801 -0.106 9.101 1.00 85.25 173 ARG A N 1
ATOM 1426 C CA . ARG A 1 173 ? -16.235 -0.322 7.717 1.00 85.25 173 ARG A CA 1
ATOM 1427 C C . ARG A 1 173 ? -15.255 -1.181 6.919 1.00 85.25 173 ARG A C 1
ATOM 1429 O O . ARG A 1 173 ? -15.676 -2.038 6.152 1.00 85.25 173 ARG A O 1
ATOM 1436 N N . GLN A 1 174 ? -13.956 -0.967 7.105 1.00 85.06 174 GLN A N 1
ATOM 1437 C CA . GLN A 1 174 ? -12.918 -1.814 6.527 1.00 85.06 174 GLN A CA 1
ATOM 1438 C C . GLN A 1 174 ? -12.973 -3.235 7.106 1.00 85.06 174 GLN A C 1
ATOM 1440 O O . GLN A 1 174 ? -12.926 -4.200 6.352 1.00 85.06 174 GLN A O 1
ATOM 1445 N N . ILE A 1 175 ? -13.133 -3.382 8.423 1.00 86.69 175 ILE A N 1
ATOM 1446 C CA . ILE A 1 175 ? -13.286 -4.701 9.059 1.00 86.69 175 ILE A CA 1
ATOM 1447 C C . ILE A 1 175 ? -14.459 -5.470 8.433 1.00 86.69 175 ILE A C 1
ATOM 1449 O O . ILE A 1 175 ? -14.279 -6.615 8.019 1.00 86.69 175 ILE A O 1
ATOM 1453 N N . ASP A 1 176 ? -15.616 -4.824 8.289 1.00 86.94 176 ASP A N 1
ATOM 1454 C CA . ASP A 1 176 ? -16.821 -5.442 7.733 1.00 86.94 176 ASP A CA 1
ATOM 1455 C C . ASP A 1 176 ? -16.669 -5.741 6.230 1.00 86.94 176 ASP A C 1
ATOM 1457 O O . ASP A 1 176 ? -16.992 -6.844 5.786 1.00 86.94 176 ASP A O 1
ATOM 1461 N N . TYR A 1 177 ? -16.103 -4.809 5.448 1.00 84.69 177 TYR A N 1
ATOM 1462 C CA . TYR A 1 177 ? -15.870 -5.004 4.011 1.00 84.69 177 TYR A CA 1
ATOM 1463 C C . TYR A 1 177 ? -14.985 -6.216 3.735 1.00 84.69 177 TYR A C 1
ATOM 1465 O O . TYR A 1 177 ? -15.243 -6.951 2.789 1.00 84.69 177 TYR A O 1
ATOM 1473 N N . TYR A 1 178 ? -13.946 -6.434 4.541 1.00 81.44 178 TYR A N 1
ATOM 1474 C CA . TYR A 1 178 ? -13.044 -7.564 4.347 1.00 81.44 178 TYR A CA 1
ATOM 1475 C C . TYR A 1 178 ? -13.494 -8.836 5.074 1.00 81.44 178 TYR A C 1
ATOM 1477 O O . TYR A 1 178 ? -12.944 -9.900 4.802 1.00 81.44 178 TYR A O 1
ATOM 1485 N N . GLY A 1 179 ? -14.503 -8.761 5.948 1.00 84.25 179 GLY A N 1
ATOM 1486 C CA . GLY A 1 179 ? -14.884 -9.873 6.822 1.00 84.25 179 GLY A CA 1
ATOM 1487 C C . GLY A 1 179 ? -13.760 -10.238 7.792 1.00 84.25 179 GLY A C 1
ATOM 1488 O O . GLY A 1 179 ? -13.447 -11.408 7.973 1.00 84.25 179 GLY A O 1
ATOM 1489 N N . CYS A 1 180 ? -13.073 -9.237 8.348 1.00 84.31 180 CYS A N 1
ATOM 1490 C CA . CYS A 1 180 ? -11.899 -9.474 9.177 1.00 84.31 180 CYS A CA 1
ATOM 1491 C C . CYS A 1 180 ? -12.289 -9.919 10.597 1.00 84.31 180 CYS A C 1
ATOM 1493 O O . CYS A 1 180 ? -12.776 -9.127 11.401 1.00 84.31 180 CYS A O 1
ATOM 1495 N N . GLU A 1 181 ? -11.995 -11.174 10.930 1.00 83.94 181 GLU A N 1
ATOM 1496 C CA . GLU A 1 181 ? -12.270 -11.774 12.246 1.00 83.94 181 GLU A CA 1
ATOM 1497 C C . GLU A 1 181 ? -11.158 -11.536 13.279 1.00 83.94 181 GLU A C 1
ATOM 1499 O O . GLU A 1 181 ? -11.298 -11.891 14.446 1.00 83.94 181 GLU A O 1
ATOM 1504 N N . LYS A 1 182 ? -10.038 -10.931 12.869 1.00 84.69 182 LYS A N 1
ATOM 1505 C CA . LYS A 1 182 ? -8.902 -10.648 13.756 1.00 84.69 182 LYS A CA 1
ATOM 1506 C C . LYS A 1 182 ? -9.111 -9.387 14.588 1.00 84.69 182 LYS A C 1
ATOM 1508 O O . LYS A 1 182 ? -8.741 -9.349 15.760 1.00 84.69 182 LYS A O 1
ATOM 1513 N N . TRP A 1 183 ? -9.656 -8.340 13.975 1.00 86.38 183 TRP A N 1
ATOM 1514 C CA . TRP A 1 183 ? -9.741 -7.011 14.575 1.00 86.38 183 TRP A CA 1
ATOM 1515 C C . TRP A 1 183 ? -11.169 -6.693 15.024 1.00 86.38 183 TRP A C 1
ATOM 1517 O O . TRP A 1 183 ? -12.149 -7.053 14.370 1.00 86.38 183 TRP A O 1
ATOM 1527 N N . GLN A 1 184 ? -11.282 -5.982 16.140 1.00 87.38 184 GLN A N 1
ATOM 1528 C CA . GLN A 1 184 ? -12.506 -5.323 16.583 1.00 87.38 184 GLN A CA 1
ATOM 1529 C C . GLN A 1 184 ? -12.241 -3.829 16.768 1.00 87.38 184 GLN A C 1
ATOM 1531 O O . GLN A 1 184 ? -11.132 -3.431 17.131 1.00 87.38 184 GLN A O 1
ATOM 1536 N N . SER A 1 185 ? -13.259 -3.022 16.479 1.00 82.25 185 SER A N 1
ATOM 1537 C CA . SER A 1 185 ? -13.239 -1.577 16.702 1.00 82.25 185 SER A CA 1
ATOM 1538 C C . SER A 1 185 ? -13.859 -1.280 18.057 1.00 82.25 185 SER A C 1
ATOM 1540 O O . SER A 1 185 ? -14.942 -1.792 18.337 1.00 82.25 185 SER A O 1
ATOM 1542 N N . ASP A 1 186 ? -13.177 -0.468 18.865 1.00 65.88 186 ASP A N 1
ATOM 1543 C CA . ASP A 1 186 ? -13.715 0.044 20.135 1.00 65.88 186 ASP A CA 1
ATOM 1544 C C . ASP A 1 186 ? -14.705 1.214 19.902 1.00 65.88 186 ASP A C 1
ATOM 1546 O O . ASP A 1 186 ? -15.325 1.701 20.846 1.00 65.88 186 ASP A O 1
ATOM 1550 N N . VAL A 1 187 ? -14.846 1.657 18.641 1.00 52.94 187 VAL A N 1
ATOM 1551 C CA . VAL A 1 187 ? -15.725 2.744 18.167 1.00 52.94 187 VAL A CA 1
ATOM 1552 C C . VAL A 1 187 ? -16.625 2.261 17.038 1.00 52.94 187 VAL A C 1
ATOM 1554 O O . VAL A 1 187 ? -16.086 1.608 16.106 1.00 52.94 187 VAL A O 1
#

Mean predicted aligned error: 10.36 Å

Sequence (187 aa):
MSNRNDVSSFSSGSPGQLSERHEESSISHLFPRLGFISLYVLNLLTLGLLSYLLAPFTSLLFFDDPRFWRHWHKFHKLTLRSMHHTLALLRQSEYSQVFHVPWLKAPRMSPDRTRLRVRPEWLRLHGEHCDGCTTCCERIDCTLIDPDVKGCMVYGSFFWKYFTCGPFPENRRQIDYYGCEKWQSDV